Protein AF-A0A6C0HD90-F1 (afdb_monomer)

pLDDT: mean 80.43, std 20.47, range [33.12, 97.38]

Organism: NCBI:txid1070528

Secondary structure (DSSP, 8-state):
---------------TTS-----S-EEEEEEE--HHHH---TTS-TTGGGSEEEEEEES----SSSS--S-------------HHHHHHHHHHHIIIIITT-TTTT--SS-TTHHHHHTSTTSS--EEEEEEE-TTS-EEEEESHHHHHHHHHHHHHHHHHHHHHHHHHTSHHHHHHHHHHSS--GGGSPPP-STTTTSPPP---

Solvent-accessible surface area (backbone atoms only — not comparable to full-atom values): 12911 Å² total; per-residue (Å²): 136,84,85,87,82,75,79,82,76,93,70,80,76,75,64,86,83,71,76,75,69,86,63,75,58,38,44,26,36,46,44,74,41,38,54,75,75,75,55,76,58,97,63,46,42,92,62,50,69,80,34,27,36,53,78,46,79,51,93,71,94,77,70,79,87,78,76,78,88,63,96,63,86,85,73,96,68,94,66,85,71,78,46,70,64,57,55,47,51,54,49,52,52,46,40,61,72,64,29,66,76,31,75,66,53,37,52,45,98,85,46,89,60,40,47,65,50,67,69,34,91,76,48,67,50,83,40,50,21,34,78,44,71,49,89,40,71,48,50,30,43,50,65,59,52,60,66,52,50,53,53,51,52,33,48,53,51,45,50,51,55,40,52,53,33,51,58,52,52,70,34,68,69,33,43,54,44,22,72,77,69,75,43,55,50,85,94,47,50,75,76,76,60,74,80,67,46,86,56,79,77,78,81,82,128

Nearest PDB structures (foldseek):
  8q68-assembly1_A  TM=2.197E-01  e=8.430E+00  Homo sapiens

Foldseek 3Di:
DDDPPDDPPPDPPPPPPPPVPVDQKWWFWWAQDACLPPNDDPLHFPCSNVFIFTDDTDPDPPDPPPPPPDDDDDDPPPDCPVPLVNVLVVLLVCCVPPQLVDPRNQDGPPDPRSSVLSPDSPNTDIFIFRWDQDRSRTITTDGPCPVVVLLVVLVVVLVVQQVVLVVQCPDPVQVVCCVVVVAGPPSNRDRDDSVCSNPDDDPDD

Sequence (205 aa):
MPDIARYYDDSISVDSSSFATNRRFNIVLCELHNPAIHGFDDNSDPEVAGHYLIHSKYDNIIYDGILYDYDSDNSETDETSDNIYDVIHNYKMHIEYNIIPSSHRTRHPFIRNYKEIVSNENYIKPEIAECLYLSGEECVAILKTFWLRLVQRAWKRVFAERKQIYARRMRPDSLRHREIMGKWPTNCNKLPGIRGMLFKKPKML

Structure (mmCIF, N/CA/C/O backbone):
data_AF-A0A6C0HD90-F1
#
_entry.id   AF-A0A6C0HD90-F1
#
loop_
_atom_site.group_PDB
_atom_site.id
_atom_site.type_symbol
_atom_site.label_atom_id
_atom_site.label_alt_id
_atom_site.label_comp_id
_atom_site.label_asym_id
_atom_site.label_entity_id
_atom_site.label_seq_id
_atom_site.pdbx_PDB_ins_code
_atom_site.Cartn_x
_atom_site.Cartn_y
_atom_site.Cartn_z
_atom_site.occupancy
_atom_site.B_iso_or_equiv
_atom_site.auth_seq_id
_atom_site.auth_comp_id
_atom_site.auth_asym_id
_atom_site.auth_atom_id
_atom_site.pdbx_PDB_model_num
ATOM 1 N N . MET A 1 1 ? 52.590 -21.577 41.226 1.00 33.12 1 MET A N 1
ATOM 2 C CA . MET A 1 1 ? 51.147 -21.563 40.905 1.00 33.12 1 MET A CA 1
ATOM 3 C C . MET A 1 1 ? 50.997 -21.144 39.452 1.00 33.12 1 MET A C 1
ATOM 5 O O . MET A 1 1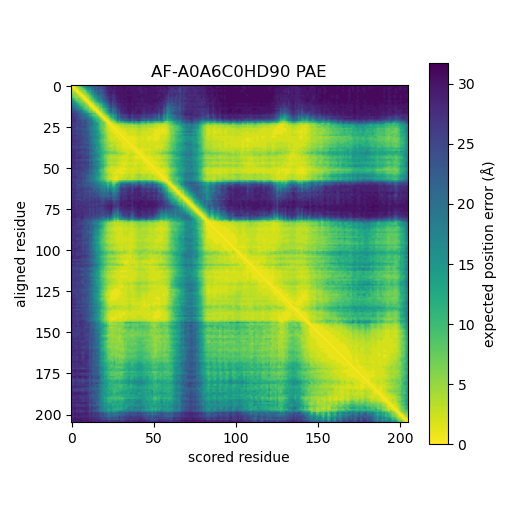 ? 51.749 -20.262 39.057 1.00 33.12 1 MET A O 1
ATOM 9 N N . PRO A 1 2 ? 50.158 -21.835 38.665 1.00 33.69 2 PRO A N 1
ATOM 10 C CA . PRO A 1 2 ? 50.251 -21.844 37.211 1.00 33.69 2 PRO A CA 1
ATOM 11 C C . PRO A 1 2 ? 49.466 -20.724 36.523 1.00 33.69 2 PRO A C 1
ATOM 13 O O . PRO A 1 2 ? 48.422 -20.278 36.995 1.00 33.69 2 PRO A O 1
ATOM 16 N N . ASP A 1 3 ? 50.025 -20.366 35.374 1.00 37.38 3 ASP A N 1
ATOM 17 C CA . ASP A 1 3 ? 49.527 -19.530 34.290 1.00 37.38 3 ASP A CA 1
ATOM 18 C C . ASP A 1 3 ? 48.140 -19.983 33.805 1.00 37.38 3 ASP A C 1
ATOM 20 O O . ASP A 1 3 ? 47.949 -21.146 33.439 1.00 37.38 3 ASP A O 1
ATOM 24 N N . ILE A 1 4 ? 47.163 -19.073 33.780 1.00 38.00 4 ILE A N 1
ATOM 25 C CA . ILE A 1 4 ? 45.862 -19.301 33.132 1.00 38.00 4 ILE A CA 1
ATOM 26 C C . ILE A 1 4 ? 45.915 -18.637 31.753 1.00 38.00 4 ILE A C 1
ATOM 28 O O . ILE A 1 4 ? 45.204 -17.681 31.465 1.00 38.00 4 ILE A O 1
ATOM 32 N N . ALA A 1 5 ? 46.767 -19.176 30.884 1.00 40.59 5 ALA A N 1
ATOM 33 C CA . ALA A 1 5 ? 46.610 -19.043 29.444 1.00 40.59 5 ALA A CA 1
ATOM 34 C C . ALA A 1 5 ? 45.565 -20.078 28.999 1.00 40.59 5 ALA A C 1
ATOM 36 O O . ALA A 1 5 ? 45.880 -21.234 28.716 1.00 40.59 5 ALA A O 1
ATOM 37 N N . ARG A 1 6 ? 44.285 -19.692 29.001 1.00 37.47 6 ARG A N 1
ATOM 38 C CA . ARG A 1 6 ? 43.224 -20.472 28.354 1.00 37.47 6 ARG A CA 1
ATOM 39 C C . ARG A 1 6 ? 42.910 -19.844 27.003 1.00 37.47 6 ARG A C 1
ATOM 41 O O . ARG A 1 6 ? 42.195 -18.856 26.944 1.00 37.47 6 ARG A O 1
ATOM 48 N N . TYR A 1 7 ? 43.498 -20.450 25.971 1.00 36.44 7 TYR A N 1
ATOM 49 C CA . TYR A 1 7 ? 42.886 -20.737 24.670 1.00 36.44 7 TYR A CA 1
ATOM 50 C C . TYR A 1 7 ? 41.902 -19.672 24.151 1.00 36.44 7 TYR A C 1
ATOM 52 O O . TYR A 1 7 ? 40.694 -19.779 24.357 1.00 36.44 7 TYR A O 1
ATOM 60 N N . TYR A 1 8 ? 42.424 -18.691 23.414 1.00 40.66 8 TYR A N 1
ATOM 61 C CA . TYR A 1 8 ? 41.687 -18.167 22.269 1.00 40.66 8 TYR A CA 1
ATOM 62 C C . TYR A 1 8 ? 41.909 -19.161 21.127 1.00 40.66 8 TYR A C 1
ATOM 64 O O . TYR A 1 8 ? 43.041 -19.403 20.717 1.00 40.66 8 TYR A O 1
ATOM 72 N N . ASP A 1 9 ? 40.834 -19.821 20.712 1.00 39.25 9 ASP A N 1
ATOM 73 C CA . ASP A 1 9 ? 40.804 -20.641 19.507 1.00 39.25 9 ASP A CA 1
ATOM 74 C C . ASP A 1 9 ? 40.742 -19.700 18.295 1.0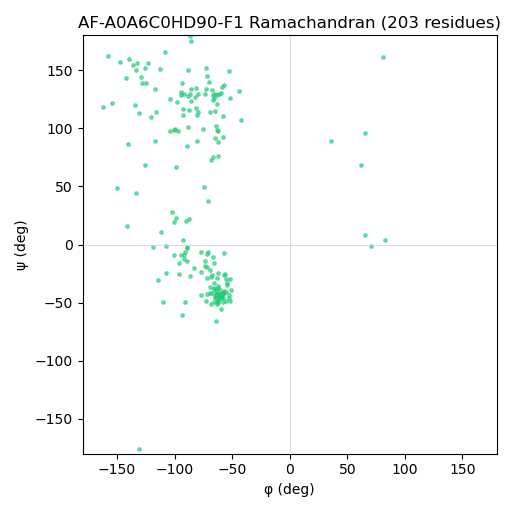0 39.25 9 ASP A C 1
ATOM 76 O O . ASP A 1 9 ? 39.688 -19.154 17.967 1.00 39.25 9 ASP A O 1
ATOM 80 N N . ASP A 1 10 ? 41.902 -19.485 17.674 1.00 44.47 10 ASP A N 1
ATOM 81 C CA . ASP A 1 10 ? 42.135 -18.697 16.455 1.00 44.47 10 ASP A CA 1
ATOM 82 C C . ASP A 1 10 ? 41.588 -19.379 15.178 1.00 44.47 10 ASP A C 1
ATOM 84 O O . ASP A 1 10 ? 42.197 -19.324 14.108 1.00 44.47 10 ASP A O 1
ATOM 88 N N . SER A 1 11 ? 40.432 -20.048 15.238 1.00 44.19 11 SER A N 1
ATOM 89 C CA . SER A 1 11 ? 39.888 -20.728 14.055 1.00 44.19 11 SER A CA 1
ATOM 90 C C . SER A 1 11 ? 38.363 -20.827 13.984 1.00 44.19 11 SER A C 1
ATOM 92 O O . SER A 1 11 ? 37.807 -21.852 13.603 1.00 44.19 11 SER A O 1
ATOM 94 N N . ILE A 1 12 ? 37.651 -19.721 14.212 1.00 39.75 12 ILE A N 1
ATOM 95 C CA . ILE A 1 12 ? 36.353 -19.554 13.541 1.00 39.75 12 ILE A CA 1
ATOM 96 C C . ILE A 1 12 ? 36.622 -18.862 12.207 1.00 39.75 12 ILE A C 1
ATOM 98 O O . ILE A 1 12 ? 36.521 -17.646 12.061 1.00 39.75 12 ILE A O 1
ATOM 102 N N . SER A 1 13 ? 36.964 -19.672 11.206 1.00 39.62 13 SER A N 1
ATOM 103 C CA . SER A 1 13 ? 36.712 -19.309 9.819 1.00 39.62 13 SER A CA 1
ATOM 104 C C . SER A 1 13 ? 35.193 -19.251 9.656 1.00 39.62 13 SER A C 1
ATOM 106 O O . SER A 1 13 ? 34.543 -20.277 9.436 1.00 39.62 13 SER A O 1
ATOM 108 N N . VAL A 1 14 ? 34.608 -18.067 9.851 1.00 39.78 14 VAL A N 1
ATOM 109 C CA . VAL A 1 14 ? 33.219 -17.829 9.463 1.00 39.78 14 VAL A CA 1
ATOM 110 C C . VAL A 1 14 ? 33.191 -17.971 7.953 1.00 39.78 14 VAL A C 1
ATOM 112 O O . VAL A 1 14 ? 33.644 -17.094 7.224 1.00 39.78 14 VAL A O 1
ATOM 115 N N . ASP A 1 15 ? 32.719 -19.120 7.491 1.00 37.56 15 ASP A N 1
ATOM 116 C CA . ASP A 1 15 ? 32.441 -19.346 6.089 1.00 37.56 15 ASP A CA 1
ATOM 117 C C . ASP A 1 15 ? 31.336 -18.366 5.673 1.00 37.56 15 ASP A C 1
ATOM 119 O O . ASP A 1 15 ? 30.145 -18.574 5.945 1.00 37.56 15 ASP A O 1
ATOM 123 N N . SER A 1 16 ? 31.754 -17.258 5.054 1.00 41.19 16 SER A N 1
ATOM 124 C CA . SER A 1 16 ? 30.906 -16.174 4.547 1.00 41.19 16 SER A CA 1
ATOM 125 C C . SER A 1 16 ? 29.855 -16.660 3.541 1.00 41.19 16 SER A C 1
ATOM 127 O O . SER A 1 16 ? 28.974 -15.895 3.157 1.00 41.19 16 SER A O 1
ATOM 129 N N . SER A 1 17 ? 29.913 -17.929 3.125 1.00 42.50 17 SER A N 1
ATOM 130 C CA . SER A 1 17 ? 28.966 -18.554 2.204 1.00 42.50 17 SER A CA 1
ATOM 131 C C . SER A 1 17 ? 27.737 -19.203 2.870 1.00 42.50 17 SER A C 1
ATOM 133 O O . SER A 1 17 ? 26.832 -19.645 2.163 1.00 42.50 17 SER A O 1
ATOM 135 N N . SER A 1 18 ? 27.629 -19.227 4.209 1.00 37.34 18 SER A N 1
ATOM 136 C CA . SER A 1 18 ? 26.601 -20.030 4.910 1.00 37.34 18 SER A CA 1
ATOM 137 C C . SER A 1 18 ? 25.427 -19.268 5.559 1.00 37.34 18 SER A C 1
ATOM 139 O O . SER A 1 18 ? 24.489 -19.899 6.049 1.00 37.34 18 SER A O 1
ATOM 141 N N . PHE A 1 19 ? 25.384 -17.929 5.500 1.00 44.16 19 PHE A N 1
ATOM 142 C CA . PHE A 1 19 ? 24.255 -17.128 6.022 1.00 44.16 19 PHE A CA 1
ATOM 143 C C . PHE A 1 19 ? 23.250 -16.676 4.959 1.00 44.16 19 PHE A C 1
ATOM 145 O O . PHE A 1 19 ? 22.482 -15.740 5.192 1.00 44.16 19 PHE A O 1
ATOM 152 N N . ALA A 1 20 ? 23.168 -17.364 3.818 1.00 46.78 20 ALA A N 1
ATOM 153 C CA . ALA A 1 20 ? 21.990 -17.264 2.963 1.00 46.78 20 ALA A CA 1
ATOM 154 C C . ALA A 1 20 ? 20.802 -17.918 3.690 1.00 46.78 20 ALA A C 1
ATOM 156 O O . ALA A 1 20 ? 20.366 -19.024 3.371 1.00 46.78 20 ALA A O 1
ATOM 157 N N . THR A 1 21 ? 20.280 -17.252 4.726 1.00 52.59 21 THR A N 1
ATOM 158 C CA . THR A 1 21 ? 19.001 -17.625 5.314 1.00 52.59 21 THR A CA 1
ATOM 159 C C . THR A 1 21 ? 17.999 -17.546 4.178 1.00 52.59 21 THR A C 1
ATOM 161 O O . THR A 1 21 ? 17.735 -16.455 3.675 1.00 52.59 21 THR A O 1
ATOM 164 N N . ASN A 1 22 ? 17.490 -18.696 3.735 1.00 56.81 22 ASN A N 1
ATOM 165 C CA . ASN A 1 22 ? 16.447 -18.789 2.722 1.00 56.81 22 ASN A CA 1
ATOM 166 C C . ASN A 1 22 ? 15.156 -18.201 3.315 1.00 56.81 22 ASN A C 1
ATOM 168 O O . ASN A 1 22 ? 14.270 -18.906 3.804 1.00 56.81 22 ASN A O 1
ATOM 172 N N . ARG A 1 23 ? 15.111 -16.870 3.408 1.00 71.75 23 ARG A N 1
ATOM 173 C CA . ARG A 1 23 ? 13.985 -16.123 3.941 1.00 71.75 23 ARG A CA 1
ATOM 174 C C . ARG A 1 23 ? 12.962 -16.041 2.833 1.00 71.75 23 ARG A C 1
ATOM 176 O O . ARG A 1 23 ? 13.137 -15.350 1.836 1.00 71.75 23 ARG A O 1
ATOM 183 N N . ARG A 1 24 ? 11.851 -16.736 3.056 1.00 83.31 24 ARG A N 1
ATOM 184 C CA . ARG A 1 24 ? 10.694 -16.705 2.163 1.00 83.31 24 ARG A CA 1
ATOM 185 C C . ARG A 1 24 ? 10.172 -15.281 1.920 1.00 83.31 24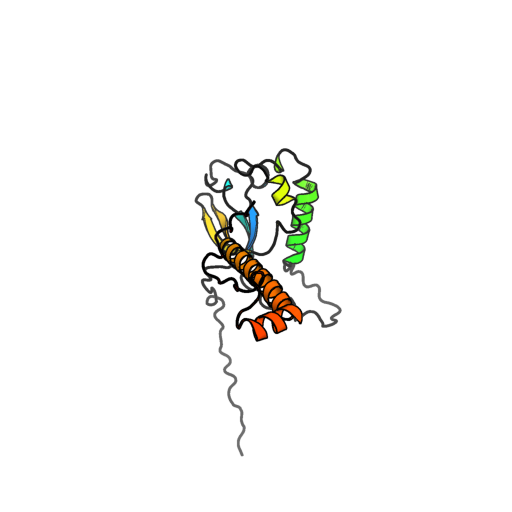 ARG A C 1
ATOM 187 O O . ARG A 1 24 ? 9.605 -15.007 0.867 1.00 83.31 24 ARG A O 1
ATOM 194 N N . PHE A 1 25 ? 10.333 -14.389 2.899 1.00 88.88 25 PHE A N 1
ATOM 195 C CA . PHE A 1 25 ? 9.867 -13.007 2.825 1.00 88.88 25 PHE A CA 1
ATOM 196 C C . PHE A 1 25 ? 11.006 -12.032 3.087 1.00 88.88 25 PHE A C 1
ATOM 198 O O . PHE A 1 25 ? 11.792 -12.236 4.011 1.00 88.88 25 PHE A O 1
ATOM 205 N N . ASN A 1 26 ? 11.028 -10.955 2.311 1.00 88.62 26 ASN A N 1
ATOM 206 C CA . ASN A 1 26 ? 12.027 -9.898 2.382 1.00 88.62 26 ASN A CA 1
ATOM 207 C C . ASN A 1 26 ? 11.342 -8.555 2.622 1.00 88.62 26 ASN A C 1
ATOM 209 O O . ASN A 1 26 ? 10.163 -8.386 2.290 1.00 88.62 26 ASN A O 1
ATOM 213 N N . ILE A 1 27 ? 12.085 -7.602 3.184 1.00 89.25 27 ILE A N 1
ATOM 214 C CA . ILE A 1 27 ? 11.686 -6.200 3.092 1.00 89.25 27 ILE A CA 1
ATOM 215 C C . ILE A 1 27 ? 12.106 -5.698 1.722 1.00 89.25 27 ILE A C 1
ATOM 217 O O . ILE A 1 27 ? 13.249 -5.887 1.309 1.00 89.25 27 ILE A O 1
ATOM 221 N N . VAL A 1 28 ? 11.169 -5.079 1.017 1.00 91.12 28 VAL A N 1
ATOM 222 C CA . VAL A 1 28 ? 11.393 -4.545 -0.321 1.00 91.12 28 VAL A CA 1
ATOM 223 C C . VAL A 1 28 ? 10.843 -3.133 -0.436 1.00 91.12 28 VAL A C 1
ATOM 225 O O . VAL A 1 28 ? 9.848 -2.785 0.205 1.00 91.12 28 VAL A O 1
ATOM 228 N N . LEU A 1 29 ? 11.474 -2.341 -1.296 1.00 93.12 29 LEU A N 1
ATOM 229 C CA . LEU A 1 29 ? 10.820 -1.215 -1.946 1.00 93.12 29 LEU A CA 1
ATOM 230 C C . LEU A 1 29 ? 10.309 -1.696 -3.299 1.00 93.12 29 LEU A C 1
ATOM 232 O O . LEU A 1 29 ? 11.043 -2.314 -4.069 1.00 93.12 29 LEU A O 1
ATOM 236 N N . CYS A 1 30 ? 9.034 -1.448 -3.563 1.00 94.56 30 CYS A N 1
ATOM 237 C CA . CYS A 1 30 ? 8.375 -1.872 -4.786 1.00 94.56 30 CYS A CA 1
ATOM 238 C C . CYS A 1 30 ? 7.299 -0.871 -5.193 1.00 94.56 30 CYS A C 1
ATOM 240 O O . CYS A 1 30 ? 6.732 -0.171 -4.347 1.00 94.56 30 CYS A O 1
ATOM 242 N N . GLU A 1 31 ? 6.961 -0.867 -6.472 1.00 95.12 31 GLU A N 1
ATOM 243 C CA . GLU A 1 31 ? 5.949 0.015 -7.038 1.00 95.12 31 GLU A CA 1
ATOM 244 C C . GLU A 1 31 ? 5.085 -0.723 -8.061 1.00 95.12 31 GLU A C 1
ATOM 246 O O . GLU A 1 31 ? 5.464 -1.786 -8.537 1.00 95.12 31 GLU A O 1
ATOM 251 N N . LEU A 1 32 ? 3.892 -0.219 -8.372 1.00 95.69 32 LEU A N 1
ATOM 252 C CA . LEU A 1 32 ? 3.046 -0.828 -9.401 1.00 95.69 32 LEU A CA 1
ATOM 253 C C . LEU A 1 32 ? 3.727 -0.708 -10.762 1.00 95.69 32 LEU A C 1
ATOM 255 O O . LEU A 1 32 ? 4.115 0.394 -11.147 1.00 95.69 32 LEU A O 1
ATOM 259 N N . HIS A 1 33 ? 3.833 -1.814 -11.503 1.00 96.12 33 HIS A N 1
ATOM 260 C CA . HIS A 1 33 ? 4.391 -1.763 -12.850 1.00 96.12 33 HIS A CA 1
ATOM 261 C C . HIS A 1 33 ? 3.572 -0.816 -13.736 1.00 96.12 33 HIS A C 1
ATOM 263 O O . HIS A 1 33 ? 2.349 -0.848 -13.715 1.00 96.12 33 HIS A O 1
ATOM 269 N N . ASN A 1 34 ? 4.228 0.033 -14.526 1.00 95.44 34 ASN A N 1
ATOM 270 C CA . ASN A 1 34 ? 3.584 0.804 -15.575 1.00 95.44 34 ASN A CA 1
ATOM 271 C C . ASN A 1 34 ? 4.431 0.716 -16.855 1.00 95.44 34 ASN A C 1
ATOM 273 O O . ASN A 1 34 ? 5.568 1.196 -16.839 1.00 95.44 34 ASN A O 1
ATOM 277 N N . PRO A 1 35 ? 3.890 0.202 -17.977 1.00 95.12 35 PRO A N 1
ATOM 278 C CA . PRO A 1 35 ? 4.624 0.096 -19.240 1.00 95.12 35 PRO A CA 1
ATOM 279 C C . PRO A 1 35 ? 5.234 1.414 -19.733 1.00 95.12 35 PRO A C 1
ATOM 281 O O . PRO A 1 35 ? 6.311 1.420 -20.316 1.00 95.12 35 PRO A O 1
ATOM 284 N N . ALA A 1 36 ? 4.575 2.550 -19.475 1.00 93.81 36 ALA A N 1
ATOM 285 C CA . ALA A 1 36 ? 5.057 3.869 -19.893 1.00 93.81 36 ALA A CA 1
ATOM 286 C C . ALA A 1 36 ? 6.257 4.376 -19.070 1.00 93.81 36 ALA A C 1
ATOM 288 O O . ALA A 1 36 ? 6.879 5.373 -19.444 1.00 93.81 36 ALA A O 1
ATOM 289 N N . ILE A 1 37 ? 6.537 3.744 -17.927 1.00 93.94 37 ILE A N 1
ATOM 290 C CA . ILE A 1 37 ? 7.608 4.123 -16.998 1.00 93.94 37 ILE A CA 1
ATOM 291 C C . ILE A 1 37 ? 8.724 3.079 -17.034 1.00 93.94 37 ILE A C 1
ATOM 293 O O . ILE A 1 37 ? 9.882 3.446 -17.195 1.00 93.94 37 ILE A O 1
ATOM 297 N N . HIS A 1 38 ? 8.372 1.799 -16.916 1.00 93.62 38 HIS A N 1
ATOM 298 C CA . HIS A 1 38 ? 9.330 0.697 -16.790 1.00 93.62 38 HIS A CA 1
ATOM 299 C C . HIS A 1 38 ? 9.669 0.022 -18.121 1.00 93.62 38 HIS A C 1
ATOM 301 O O . HIS A 1 38 ? 10.579 -0.796 -18.167 1.00 93.62 38 HIS A O 1
ATOM 307 N N . GLY A 1 39 ? 8.948 0.354 -19.195 1.00 93.12 39 GLY A N 1
ATOM 308 C CA . GLY A 1 39 ? 9.011 -0.393 -20.443 1.00 93.12 39 GLY A CA 1
ATOM 309 C C . GLY A 1 39 ? 8.152 -1.659 -20.406 1.00 93.12 39 GLY A C 1
ATOM 310 O O . GLY A 1 39 ? 7.706 -2.121 -19.350 1.00 93.12 39 GLY A O 1
ATOM 311 N N . PHE A 1 40 ? 7.856 -2.156 -21.601 1.00 94.88 40 PHE A N 1
ATOM 312 C CA . PHE A 1 40 ? 7.188 -3.426 -21.856 1.00 94.88 40 PHE A CA 1
ATOM 313 C C . PHE A 1 40 ? 7.451 -3.788 -23.321 1.00 94.88 40 PHE A C 1
ATOM 315 O O . PHE A 1 40 ? 7.085 -3.019 -24.215 1.00 94.88 40 PHE A O 1
ATOM 322 N N . ASP A 1 41 ? 8.120 -4.908 -23.554 1.00 93.88 41 ASP A N 1
ATOM 323 C CA . ASP A 1 41 ? 8.544 -5.394 -24.867 1.00 93.88 41 ASP A CA 1
ATOM 324 C C . ASP A 1 41 ? 8.162 -6.869 -25.079 1.00 93.88 41 ASP A C 1
ATOM 326 O O . ASP A 1 41 ? 7.492 -7.477 -24.246 1.00 93.88 41 ASP A O 1
ATOM 330 N N . ASP A 1 42 ? 8.570 -7.442 -26.212 1.00 94.38 42 ASP A N 1
ATOM 331 C CA . ASP A 1 42 ? 8.239 -8.824 -26.586 1.00 94.38 42 ASP A CA 1
ATOM 332 C C . ASP A 1 42 ? 8.870 -9.882 -25.662 1.00 94.38 42 ASP A C 1
ATOM 334 O O . ASP A 1 42 ? 8.441 -11.036 -25.682 1.00 94.38 42 ASP A O 1
ATOM 338 N N . ASN A 1 43 ? 9.875 -9.508 -24.861 1.00 95.00 43 ASN A N 1
ATOM 339 C CA . ASN A 1 43 ? 10.487 -10.397 -23.873 1.00 95.00 43 ASN A CA 1
ATOM 340 C C . ASN A 1 43 ? 9.820 -10.276 -22.501 1.00 95.00 43 ASN A C 1
ATOM 342 O O . ASN A 1 43 ? 10.075 -11.111 -21.640 1.00 95.00 43 ASN A O 1
ATOM 346 N N . SER A 1 44 ? 8.993 -9.251 -22.292 1.00 94.88 44 SER A N 1
ATOM 347 C CA . SER A 1 44 ? 8.351 -8.996 -21.009 1.00 94.88 44 SER A CA 1
ATOM 348 C C . SER A 1 44 ? 7.261 -10.026 -20.718 1.00 94.88 44 SER A C 1
ATOM 350 O O . SER A 1 44 ? 6.524 -10.456 -21.613 1.00 94.88 44 SER A O 1
ATOM 352 N N . ASP A 1 45 ? 7.099 -10.395 -19.449 1.00 96.06 45 ASP A N 1
ATOM 353 C CA . ASP A 1 45 ? 6.030 -11.304 -19.053 1.00 96.06 45 ASP A CA 1
ATOM 354 C C . ASP A 1 45 ? 4.653 -10.633 -19.253 1.00 96.06 45 ASP A C 1
ATOM 356 O O . ASP A 1 45 ? 4.428 -9.526 -18.748 1.00 96.06 45 ASP A O 1
ATOM 360 N N . PRO A 1 46 ? 3.687 -11.278 -19.939 1.00 92.94 46 PRO A N 1
ATOM 361 C CA . PRO A 1 46 ? 2.377 -10.686 -20.218 1.00 92.94 46 PRO A CA 1
ATOM 362 C C . PRO A 1 46 ? 1.605 -10.221 -18.977 1.00 92.94 46 PRO A C 1
ATOM 364 O O . PRO A 1 46 ? 0.746 -9.339 -19.080 1.00 92.94 46 PRO A O 1
ATOM 367 N N . GLU A 1 47 ? 1.881 -10.806 -17.809 1.00 92.44 47 GLU A N 1
ATOM 368 C CA . GLU A 1 47 ? 1.190 -10.484 -16.563 1.00 92.44 47 GLU A CA 1
ATOM 369 C C . GLU A 1 47 ? 1.886 -9.383 -15.747 1.00 92.44 47 GLU A C 1
ATOM 371 O O . GLU A 1 47 ? 1.272 -8.858 -14.814 1.00 92.44 47 GLU A O 1
ATOM 376 N N . VAL A 1 48 ? 3.106 -8.950 -16.104 1.00 94.81 48 VAL A N 1
ATOM 377 C CA . VAL A 1 48 ? 3.927 -8.022 -15.292 1.00 94.81 48 VAL A CA 1
ATOM 378 C C . VAL A 1 48 ? 3.199 -6.721 -14.929 1.00 94.81 48 VAL A C 1
ATOM 380 O O . VAL A 1 48 ? 3.315 -6.233 -13.805 1.00 94.81 48 VAL A O 1
ATOM 383 N N . ALA A 1 49 ? 2.349 -6.206 -15.824 1.00 92.56 49 ALA A N 1
ATOM 384 C CA . ALA A 1 49 ? 1.558 -4.990 -15.613 1.00 92.56 49 ALA A CA 1
ATOM 385 C C . ALA A 1 49 ? 0.475 -5.119 -14.520 1.00 92.56 49 ALA A C 1
ATOM 387 O O . ALA A 1 49 ? -0.145 -4.128 -14.134 1.00 92.56 49 ALA A O 1
ATOM 388 N N . GLY A 1 50 ? 0.206 -6.330 -14.028 1.00 91.81 50 GLY A N 1
ATOM 389 C CA . GLY A 1 50 ? -0.648 -6.584 -12.867 1.00 91.81 50 GLY A CA 1
ATOM 390 C C . GLY A 1 50 ? 0.106 -6.629 -11.534 1.00 91.81 50 GLY A C 1
ATOM 391 O O . GLY A 1 50 ? -0.531 -6.725 -10.481 1.00 91.81 50 GLY A O 1
ATOM 392 N N . HIS A 1 51 ? 1.438 -6.571 -11.558 1.00 94.88 51 HIS A N 1
ATOM 393 C CA . HIS A 1 51 ? 2.285 -6.818 -10.399 1.00 94.88 51 HIS A CA 1
ATOM 394 C C . HIS A 1 51 ? 2.960 -5.556 -9.849 1.00 94.88 51 HIS A C 1
ATOM 396 O O . HIS A 1 51 ? 3.004 -4.492 -10.468 1.00 94.88 51 HIS A O 1
ATOM 402 N N . TYR A 1 52 ? 3.490 -5.696 -8.633 1.00 96.06 52 TYR A N 1
ATOM 403 C CA . TYR A 1 52 ? 4.435 -4.743 -8.068 1.00 96.06 52 TYR A CA 1
ATOM 404 C C . TYR A 1 52 ? 5.841 -5.116 -8.530 1.00 96.06 52 TYR A C 1
ATOM 406 O O . TYR A 1 52 ? 6.274 -6.233 -8.264 1.00 96.06 52 TYR A O 1
ATOM 414 N N . LEU A 1 53 ? 6.551 -4.203 -9.178 1.00 96.00 53 LEU A N 1
ATOM 415 C CA . LEU A 1 53 ? 7.949 -4.365 -9.552 1.00 96.00 53 LEU A CA 1
ATOM 416 C C . LEU A 1 53 ? 8.845 -4.051 -8.348 1.00 96.00 53 LEU A C 1
ATOM 418 O O . LEU A 1 53 ? 8.607 -3.074 -7.634 1.00 96.00 53 LEU A O 1
ATOM 422 N N . ILE A 1 54 ? 9.849 -4.888 -8.092 1.00 94.44 54 ILE A N 1
ATOM 423 C CA . ILE A 1 54 ? 10.807 -4.681 -7.000 1.00 94.44 54 ILE A CA 1
ATOM 424 C C . ILE A 1 54 ? 11.891 -3.708 -7.461 1.00 94.44 54 ILE A C 1
ATOM 426 O O . ILE A 1 54 ? 12.548 -3.947 -8.467 1.00 94.44 54 ILE A O 1
ATOM 430 N N . HIS A 1 55 ? 12.105 -2.644 -6.687 1.00 89.62 55 HIS A N 1
ATOM 431 C CA . HIS A 1 55 ? 13.226 -1.729 -6.883 1.00 89.62 55 HIS A CA 1
ATOM 432 C C . HIS A 1 55 ? 14.454 -2.155 -6.071 1.00 89.62 55 HIS A C 1
ATOM 434 O O . HIS A 1 55 ? 15.555 -2.257 -6.602 1.00 89.62 55 HIS A O 1
ATOM 440 N N . SER A 1 56 ? 14.255 -2.435 -4.780 1.00 88.12 56 SER A N 1
ATOM 441 C CA . SER A 1 56 ? 15.338 -2.799 -3.863 1.00 88.12 56 SER A CA 1
ATOM 442 C C . SER A 1 56 ? 14.869 -3.870 -2.891 1.00 88.12 56 SER A C 1
ATOM 444 O O . SER A 1 56 ? 13.725 -3.844 -2.423 1.00 88.12 56 SER A O 1
ATOM 446 N N . LYS A 1 57 ? 15.764 -4.801 -2.562 1.00 88.06 57 LYS A N 1
ATOM 447 C CA . LYS A 1 57 ? 15.555 -5.860 -1.575 1.00 88.06 57 LYS A CA 1
ATOM 448 C C . LYS A 1 57 ? 16.557 -5.681 -0.437 1.00 88.06 57 LYS A C 1
ATOM 450 O O . LYS A 1 57 ? 17.739 -5.490 -0.688 1.00 88.06 57 LYS A O 1
ATOM 455 N N . TYR A 1 58 ? 16.078 -5.777 0.799 1.00 84.00 58 TYR A N 1
ATOM 456 C CA . TYR A 1 58 ? 16.882 -5.576 2.001 1.00 84.00 58 TYR A CA 1
ATOM 457 C C . TYR A 1 58 ? 16.953 -6.879 2.802 1.00 84.00 58 TYR A C 1
ATOM 459 O O . TYR A 1 58 ? 15.941 -7.351 3.331 1.00 84.00 58 TYR A O 1
ATOM 467 N N . ASP A 1 59 ? 18.153 -7.458 2.890 1.00 70.56 59 ASP A N 1
ATOM 468 C CA . ASP A 1 59 ? 18.394 -8.741 3.565 1.00 70.56 59 ASP A CA 1
ATOM 469 C C . ASP A 1 59 ? 18.650 -8.588 5.076 1.00 70.56 59 ASP A C 1
ATOM 471 O O . ASP A 1 59 ? 18.296 -9.471 5.864 1.00 70.56 59 ASP A O 1
ATOM 475 N N . ASN A 1 60 ? 19.169 -7.437 5.514 1.00 59.78 60 ASN A N 1
ATOM 476 C CA . ASN A 1 60 ? 19.485 -7.150 6.912 1.00 59.78 60 ASN A CA 1
ATOM 477 C C . ASN A 1 60 ? 18.913 -5.788 7.329 1.00 59.78 60 ASN A C 1
ATOM 479 O O . ASN A 1 60 ? 19.380 -4.752 6.884 1.00 59.78 60 ASN A O 1
ATOM 483 N N . ILE A 1 61 ? 17.935 -5.782 8.240 1.00 54.00 61 ILE A N 1
ATOM 484 C CA . ILE A 1 61 ? 17.507 -4.567 8.971 1.00 54.00 61 ILE A CA 1
ATOM 485 C C . ILE A 1 61 ? 18.370 -4.397 10.238 1.00 54.00 61 ILE A C 1
ATOM 487 O O . ILE A 1 61 ? 17.938 -3.830 11.241 1.00 54.00 61 ILE A O 1
ATOM 491 N N . ILE A 1 62 ? 19.557 -5.004 10.269 1.00 47.03 62 ILE A N 1
ATOM 492 C CA . ILE A 1 62 ? 20.382 -5.023 11.472 1.00 47.03 62 ILE A CA 1
ATOM 493 C C . ILE A 1 62 ? 21.260 -3.774 11.444 1.00 47.03 62 ILE A C 1
ATOM 495 O O . ILE A 1 62 ? 22.272 -3.745 10.763 1.00 47.03 62 ILE A O 1
ATOM 499 N N . TYR A 1 63 ? 20.827 -2.785 12.231 1.00 49.34 63 TYR A N 1
ATOM 500 C CA . TYR A 1 63 ? 21.664 -1.771 12.876 1.00 49.34 63 TYR A CA 1
ATOM 501 C C . TYR A 1 63 ? 22.470 -0.839 11.959 1.00 49.34 63 TYR A C 1
ATOM 503 O O . TYR A 1 63 ? 23.689 -0.818 12.025 1.00 49.34 63 TYR A O 1
ATOM 511 N N . ASP A 1 64 ? 21.792 0.040 11.224 1.00 47.88 64 ASP A N 1
ATOM 512 C CA . ASP A 1 64 ? 22.424 1.303 10.788 1.00 47.88 64 ASP A CA 1
ATOM 513 C C . ASP A 1 64 ? 22.083 2.475 11.742 1.00 47.88 64 ASP A C 1
ATOM 515 O O . ASP A 1 64 ? 22.748 3.500 11.799 1.00 47.88 64 ASP A O 1
ATOM 519 N N . GLY A 1 65 ? 21.056 2.308 12.588 1.00 47.47 65 GLY A N 1
ATOM 520 C CA . GLY A 1 65 ? 20.547 3.368 13.471 1.00 47.47 65 GLY A CA 1
ATOM 521 C C . GLY A 1 65 ? 21.124 3.433 14.891 1.00 47.47 65 GLY A C 1
ATOM 522 O 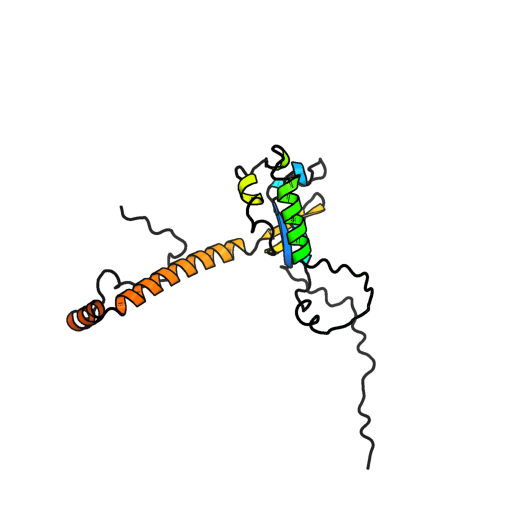O . GLY A 1 65 ? 20.610 4.214 15.684 1.00 47.47 65 GLY A O 1
ATOM 523 N N . ILE A 1 66 ? 22.108 2.600 15.263 1.00 46.47 66 ILE A N 1
ATOM 524 C CA . ILE A 1 66 ? 22.708 2.615 16.624 1.00 46.47 66 ILE A CA 1
ATOM 525 C C . ILE A 1 66 ? 24.218 2.950 16.602 1.00 46.47 66 ILE A C 1
ATOM 527 O O . ILE A 1 66 ? 24.808 3.090 17.666 1.00 46.47 66 ILE A O 1
ATOM 531 N N . LEU A 1 67 ? 24.856 3.141 15.435 1.00 43.66 67 LEU A N 1
ATOM 532 C CA . LEU A 1 67 ? 26.310 3.393 15.357 1.00 43.66 67 LEU A CA 1
ATOM 533 C C . LEU A 1 67 ? 26.726 4.806 14.906 1.00 43.66 67 LEU A C 1
ATOM 535 O O . LEU A 1 67 ? 27.908 5.037 14.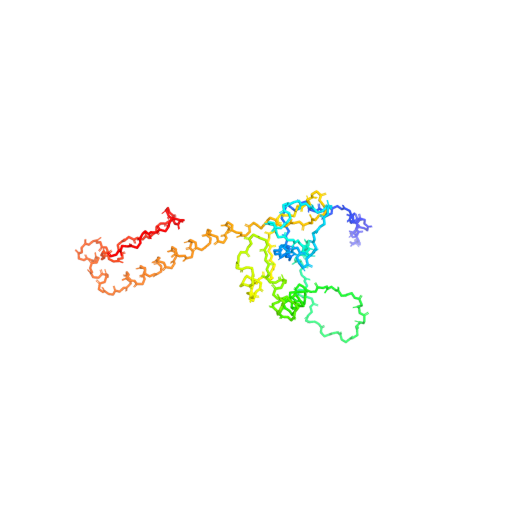695 1.00 43.66 67 LEU A O 1
ATOM 539 N N . TYR A 1 68 ? 25.817 5.775 14.816 1.00 46.50 68 TYR A N 1
ATOM 540 C CA . TYR A 1 68 ? 26.210 7.161 14.533 1.00 46.50 68 TYR A CA 1
ATOM 541 C C . TYR A 1 68 ? 25.666 8.113 15.595 1.00 46.50 68 TYR A C 1
ATOM 543 O O . TYR A 1 68 ? 24.778 8.921 15.348 1.00 46.50 68 TYR A O 1
ATOM 551 N N . ASP A 1 69 ? 26.216 7.971 16.800 1.00 45.62 69 ASP A N 1
ATOM 552 C CA . ASP A 1 69 ? 26.315 9.056 17.785 1.00 45.62 69 ASP A CA 1
ATOM 553 C C . ASP A 1 69 ? 27.737 9.074 18.376 1.00 45.62 69 ASP A C 1
ATOM 555 O O . ASP A 1 69 ? 27.954 9.103 19.587 1.00 45.62 69 ASP A O 1
ATOM 559 N N . TYR A 1 70 ? 28.733 8.947 17.494 1.00 45.22 70 TYR A N 1
ATOM 560 C CA . TYR A 1 70 ? 30.118 9.252 17.820 1.00 45.22 70 TYR A CA 1
ATOM 561 C C . TYR A 1 70 ? 30.578 10.343 16.865 1.00 45.22 70 TYR A C 1
ATOM 563 O O . TYR A 1 70 ? 30.725 10.102 15.666 1.00 45.22 70 TYR A O 1
ATOM 571 N N . ASP A 1 71 ? 30.767 11.542 17.414 1.00 53.09 71 ASP A N 1
ATOM 572 C CA . ASP A 1 71 ? 31.605 12.580 16.828 1.00 53.09 71 ASP A CA 1
ATOM 573 C C . ASP A 1 71 ? 32.893 11.926 16.309 1.00 53.09 71 ASP A C 1
ATOM 575 O O . ASP A 1 71 ? 33.747 11.493 17.085 1.00 53.09 71 ASP A O 1
ATOM 579 N N . SER A 1 72 ? 33.022 11.811 14.991 1.00 49.25 72 SER A N 1
ATOM 580 C CA . SER A 1 72 ? 34.268 11.412 14.352 1.00 49.25 72 SER A CA 1
ATOM 581 C C . SER A 1 72 ? 34.445 12.244 13.097 1.00 49.25 72 SER A C 1
ATOM 583 O O . SER A 1 72 ? 34.079 11.847 11.992 1.00 49.25 72 SER A O 1
ATOM 585 N N . ASP A 1 73 ? 35.036 13.419 13.301 1.00 52.47 73 ASP A N 1
ATOM 586 C CA . ASP A 1 73 ? 35.794 14.110 12.269 1.00 52.47 73 ASP A CA 1
ATOM 587 C C . ASP A 1 73 ? 36.696 13.101 11.533 1.00 52.47 73 ASP A C 1
ATOM 589 O O . ASP A 1 73 ? 37.422 12.327 12.158 1.00 52.47 73 ASP A O 1
ATOM 593 N N . ASN A 1 74 ? 36.665 13.154 10.200 1.00 54.19 74 ASN A N 1
ATOM 594 C CA . ASN A 1 74 ? 37.476 12.374 9.260 1.00 54.19 74 ASN A CA 1
ATOM 595 C C . ASN A 1 74 ? 37.253 10.852 9.218 1.00 54.19 74 ASN A C 1
ATOM 597 O O . ASN A 1 74 ? 37.967 10.076 9.847 1.00 54.19 74 ASN A O 1
ATOM 601 N N . SER A 1 75 ? 36.427 10.417 8.266 1.00 44.59 75 SER A N 1
ATOM 602 C CA . SER A 1 75 ? 36.906 9.463 7.256 1.00 44.59 75 SER A CA 1
ATOM 603 C C . SER A 1 75 ? 36.072 9.596 5.980 1.00 44.59 75 SER A C 1
ATOM 605 O O . SER A 1 75 ? 34.853 9.451 6.009 1.00 44.59 75 SER A O 1
ATOM 607 N N . GLU A 1 76 ? 36.735 9.897 4.863 1.00 50.75 76 GLU A N 1
ATOM 608 C CA . GLU A 1 76 ? 36.205 9.670 3.517 1.00 50.75 76 GLU A CA 1
ATOM 609 C C . GLU A 1 76 ? 35.989 8.159 3.362 1.00 50.75 76 GLU A C 1
ATOM 611 O O . GLU A 1 76 ? 36.893 7.415 2.988 1.00 50.75 76 GLU A O 1
ATOM 616 N N . THR A 1 77 ? 34.810 7.682 3.751 1.00 46.19 77 THR A N 1
ATOM 617 C CA . THR A 1 77 ? 34.345 6.335 3.431 1.00 46.19 77 THR A CA 1
ATOM 618 C C . THR A 1 77 ? 33.323 6.473 2.317 1.00 46.19 77 THR A C 1
ATOM 620 O O . THR A 1 77 ? 32.167 6.825 2.523 1.00 46.19 77 THR A O 1
ATOM 623 N N . ASP A 1 78 ? 33.818 6.252 1.104 1.00 46.81 78 ASP A N 1
ATOM 624 C CA . ASP A 1 78 ? 33.101 6.270 -0.172 1.00 46.81 78 ASP A CA 1
ATOM 625 C C . ASP A 1 78 ? 32.236 4.996 -0.323 1.00 46.81 78 ASP A C 1
ATOM 627 O O . ASP A 1 78 ? 32.299 4.273 -1.314 1.00 46.81 78 ASP A O 1
ATOM 631 N N . GLU A 1 79 ? 31.449 4.672 0.704 1.00 50.47 79 GLU A N 1
ATOM 632 C CA . GLU A 1 79 ? 30.441 3.616 0.651 1.00 50.47 79 GLU A CA 1
ATOM 633 C C . GLU A 1 79 ? 29.081 4.270 0.855 1.00 50.47 79 GLU A C 1
ATOM 635 O O . GLU A 1 79 ? 28.583 4.424 1.970 1.00 50.47 79 GLU A O 1
ATOM 640 N N . THR A 1 80 ? 28.478 4.682 -0.261 1.00 49.41 80 THR A N 1
ATOM 641 C CA . THR A 1 80 ? 27.064 5.042 -0.356 1.00 49.41 80 THR A CA 1
ATOM 642 C C . THR A 1 80 ? 26.222 3.812 -0.016 1.00 49.41 80 THR A C 1
ATOM 644 O O . THR A 1 80 ? 25.697 3.126 -0.893 1.00 49.41 80 THR A O 1
ATOM 647 N N . SER A 1 81 ? 26.126 3.483 1.271 1.00 52.78 81 SER A N 1
ATOM 648 C CA . SER A 1 81 ? 25.034 2.674 1.789 1.00 52.78 81 SER A CA 1
ATOM 649 C C . SER A 1 81 ? 23.778 3.488 1.519 1.00 52.78 81 SER A C 1
ATOM 651 O O . SER A 1 81 ? 23.502 4.458 2.224 1.00 52.78 81 SER A O 1
ATOM 653 N N . ASP A 1 82 ? 23.084 3.165 0.426 1.00 61.97 82 ASP A N 1
ATOM 654 C CA . ASP A 1 82 ? 21.834 3.804 0.035 1.00 61.97 82 ASP A CA 1
ATOM 655 C C . ASP A 1 82 ? 20.828 3.632 1.174 1.00 61.97 82 ASP A C 1
ATOM 657 O O . ASP A 1 82 ? 20.119 2.621 1.287 1.00 61.97 82 ASP A O 1
ATOM 661 N N . ASN A 1 83 ? 20.785 4.626 2.058 1.00 75.62 83 ASN A N 1
ATOM 662 C CA . ASN A 1 83 ? 19.875 4.625 3.175 1.00 75.62 83 ASN A CA 1
ATOM 663 C C . ASN A 1 83 ? 18.455 4.558 2.606 1.00 75.62 83 ASN A C 1
ATOM 665 O O . ASN A 1 83 ? 18.076 5.322 1.716 1.00 75.62 83 ASN A O 1
ATOM 669 N N . ILE A 1 84 ? 17.641 3.635 3.123 1.00 80.44 84 ILE A N 1
ATOM 670 C CA . ILE A 1 84 ? 16.267 3.422 2.655 1.00 80.44 84 ILE A CA 1
ATOM 671 C C . ILE A 1 84 ? 15.446 4.723 2.635 1.00 80.44 84 ILE A C 1
ATOM 673 O O . ILE A 1 84 ? 14.552 4.871 1.802 1.00 80.44 84 ILE A O 1
ATOM 677 N N . TYR A 1 85 ? 15.752 5.679 3.519 1.00 83.19 85 TYR A N 1
ATOM 678 C CA . TYR A 1 85 ? 15.109 6.990 3.543 1.00 83.19 85 TYR A CA 1
ATOM 679 C C . TYR A 1 85 ? 15.487 7.863 2.343 1.00 83.19 85 TYR A C 1
ATOM 681 O O . TYR A 1 85 ? 14.590 8.479 1.762 1.00 83.19 85 TYR A O 1
ATOM 689 N N . ASP A 1 86 ? 16.754 7.868 1.932 1.00 84.62 86 ASP A N 1
ATOM 690 C CA . ASP A 1 86 ? 17.228 8.631 0.773 1.00 84.62 86 ASP A CA 1
ATOM 691 C C . ASP A 1 86 ? 16.653 8.060 -0.522 1.00 84.62 86 ASP A C 1
ATOM 693 O O . ASP A 1 86 ? 16.138 8.803 -1.360 1.00 84.62 86 ASP A O 1
ATOM 697 N N . VAL A 1 87 ? 16.610 6.727 -0.643 1.00 85.56 87 VAL A N 1
ATOM 698 C CA . VAL A 1 87 ? 15.954 6.047 -1.771 1.00 85.56 87 VAL A CA 1
ATOM 699 C C . VAL A 1 87 ? 14.480 6.445 -1.852 1.00 85.56 87 VAL A C 1
ATOM 701 O O . VAL A 1 87 ? 14.005 6.874 -2.904 1.00 85.56 87 VAL A O 1
ATOM 704 N N . ILE A 1 88 ? 13.742 6.374 -0.738 1.00 89.75 88 ILE A N 1
ATOM 705 C CA . ILE A 1 88 ? 12.330 6.787 -0.697 1.00 89.75 88 ILE A CA 1
ATOM 706 C C . ILE A 1 88 ? 12.178 8.266 -1.079 1.00 89.75 88 ILE A C 1
ATOM 708 O O . ILE A 1 88 ? 11.253 8.609 -1.819 1.00 89.75 88 ILE A O 1
ATOM 712 N N . HIS A 1 89 ? 13.051 9.143 -0.579 1.00 89.94 89 HIS A N 1
ATOM 713 C CA . HIS A 1 89 ? 13.004 10.573 -0.874 1.00 89.94 89 HIS A CA 1
ATOM 714 C C . HIS A 1 89 ? 13.210 10.849 -2.370 1.00 89.94 89 HIS A C 1
ATOM 716 O O . HIS A 1 89 ? 12.377 11.512 -2.994 1.00 89.94 89 HIS A O 1
ATOM 722 N N . ASN A 1 90 ? 14.250 10.268 -2.967 1.00 90.12 90 ASN A N 1
ATOM 723 C CA . ASN A 1 90 ? 14.551 10.407 -4.391 1.00 90.12 90 ASN A CA 1
ATOM 724 C C . ASN A 1 90 ? 13.409 9.879 -5.271 1.00 90.12 90 ASN A C 1
ATOM 726 O O . ASN A 1 90 ? 13.032 10.524 -6.252 1.00 90.12 90 ASN A O 1
ATOM 730 N N . TYR A 1 91 ? 12.781 8.765 -4.885 1.00 89.69 91 TYR A N 1
ATOM 731 C CA . TYR A 1 91 ? 11.602 8.247 -5.582 1.00 89.69 91 TYR A CA 1
ATOM 732 C C . TYR A 1 91 ? 10.402 9.184 -5.511 1.00 89.69 91 TYR A C 1
ATOM 734 O O . TYR A 1 91 ? 9.720 9.394 -6.515 1.00 89.69 91 TYR A O 1
ATOM 742 N N . LYS A 1 92 ? 10.136 9.773 -4.341 1.00 91.62 92 LYS A N 1
ATOM 743 C CA . LYS A 1 92 ? 9.052 10.752 -4.188 1.00 91.62 92 LYS A CA 1
ATOM 744 C C . LYS A 1 92 ? 9.262 11.948 -5.113 1.00 91.62 92 LYS A C 1
ATOM 746 O O . LYS A 1 92 ? 8.337 12.318 -5.835 1.00 91.62 92 LYS A O 1
ATOM 751 N N . MET A 1 93 ? 10.486 12.473 -5.162 1.00 92.75 93 MET A N 1
ATOM 752 C CA . MET A 1 93 ? 10.859 13.541 -6.090 1.00 92.75 93 MET A CA 1
ATOM 753 C C . MET A 1 93 ? 10.686 13.097 -7.549 1.00 92.75 93 MET A C 1
ATOM 755 O O . MET A 1 93 ? 10.090 13.810 -8.357 1.00 92.75 93 MET A O 1
ATOM 759 N N . HIS A 1 94 ? 11.125 11.889 -7.910 1.00 91.81 94 HIS A N 1
ATOM 760 C CA . HIS A 1 94 ? 10.940 11.383 -9.268 1.00 91.81 94 HIS A CA 1
ATOM 761 C C . HIS A 1 94 ? 9.458 11.340 -9.674 1.00 91.81 94 HIS A C 1
ATOM 763 O O . HIS A 1 94 ? 9.098 11.816 -10.756 1.00 91.81 94 HIS A O 1
ATOM 769 N N . ILE A 1 95 ? 8.593 10.829 -8.796 1.00 92.44 95 ILE A N 1
ATOM 770 C CA . ILE A 1 95 ? 7.153 10.749 -9.040 1.00 92.44 95 ILE A CA 1
ATOM 771 C C . ILE A 1 95 ? 6.546 12.142 -9.219 1.00 92.44 95 ILE A C 1
ATOM 773 O O . ILE A 1 95 ? 5.808 12.368 -10.183 1.00 92.44 95 ILE A O 1
ATOM 777 N N . GLU A 1 96 ? 6.863 13.075 -8.324 1.00 94.25 96 GLU A N 1
ATOM 778 C CA . GLU A 1 96 ? 6.287 14.419 -8.317 1.00 94.25 96 GLU A CA 1
ATOM 779 C C . GLU A 1 96 ? 6.648 15.227 -9.563 1.00 94.25 96 GLU A C 1
ATOM 781 O O . GLU A 1 96 ? 5.771 15.842 -10.171 1.00 94.25 96 GLU A O 1
ATOM 786 N N . TYR A 1 97 ? 7.911 15.178 -9.983 1.00 94.44 97 TYR A N 1
ATOM 787 C CA . TYR A 1 97 ? 8.409 16.047 -11.048 1.00 94.44 97 TYR A CA 1
ATOM 788 C C . TYR A 1 97 ? 8.412 15.390 -12.433 1.00 94.44 97 TYR A C 1
ATOM 790 O O . TYR A 1 97 ? 8.304 16.098 -13.432 1.00 94.44 97 TYR A O 1
ATOM 798 N N . ASN A 1 98 ? 8.486 14.056 -12.529 1.00 92.88 98 ASN A N 1
ATOM 799 C CA . ASN A 1 98 ? 8.624 13.363 -13.820 1.00 92.88 98 ASN A CA 1
ATOM 800 C C . ASN A 1 98 ? 7.417 12.490 -14.186 1.00 92.88 98 ASN A C 1
ATOM 802 O O . ASN A 1 98 ? 7.121 12.325 -15.373 1.00 92.88 98 ASN A O 1
ATOM 806 N N . ILE A 1 99 ? 6.710 11.923 -13.201 1.00 92.88 99 ILE A N 1
ATOM 807 C CA . ILE A 1 99 ? 5.577 11.021 -13.460 1.00 92.88 99 ILE A CA 1
ATOM 808 C C . ILE A 1 99 ? 4.264 11.802 -13.457 1.00 92.88 99 ILE A C 1
ATOM 810 O O . ILE A 1 99 ? 3.589 11.843 -14.483 1.00 92.88 99 ILE A O 1
ATOM 814 N N . ILE A 1 100 ? 3.909 12.451 -12.343 1.00 92.62 100 ILE A N 1
ATOM 815 C CA . ILE A 1 100 ? 2.611 13.127 -12.150 1.00 92.62 100 ILE A CA 1
ATOM 816 C C . ILE A 1 100 ? 2.293 14.178 -13.233 1.00 92.62 100 ILE A C 1
ATOM 818 O O . ILE A 1 100 ? 1.136 14.215 -13.678 1.00 92.62 100 ILE A O 1
ATOM 822 N N . PRO A 1 101 ? 3.249 15.013 -13.692 1.00 94.81 101 PRO A N 1
ATOM 823 C CA . PRO A 1 101 ? 2.981 16.012 -14.725 1.00 94.81 101 PRO A CA 1
ATOM 824 C C . PRO A 1 101 ? 2.712 15.394 -16.104 1.00 94.81 101 PRO A C 1
ATOM 826 O O . PRO A 1 101 ? 2.068 16.016 -16.948 1.00 94.81 101 PRO A O 1
ATOM 829 N N . SER A 1 102 ? 3.164 14.160 -16.343 1.00 93.94 102 SER A N 1
ATOM 830 C CA . SER A 1 102 ? 2.996 13.468 -17.618 1.00 93.94 102 SER A CA 1
ATOM 831 C C . SER A 1 102 ? 1.667 12.712 -17.677 1.00 93.94 102 SER A C 1
ATOM 833 O O . SER A 1 102 ? 1.436 11.728 -16.970 1.00 93.94 102 SER A O 1
ATOM 835 N N . SER A 1 103 ? 0.782 13.124 -18.588 1.00 89.81 103 SER A N 1
ATOM 836 C CA . SER A 1 103 ? -0.491 12.431 -18.847 1.00 89.81 103 SER A CA 1
ATOM 837 C C . SER A 1 103 ? -0.296 11.004 -19.370 1.00 89.81 103 SER A C 1
ATOM 839 O O . SER A 1 103 ? -1.130 10.135 -19.125 1.00 89.81 103 SER A O 1
ATOM 841 N N . HIS A 1 104 ? 0.818 10.747 -20.061 1.00 92.00 104 HIS A N 1
ATOM 842 C CA . HIS A 1 104 ? 1.161 9.422 -20.562 1.00 92.00 104 HIS A CA 1
ATOM 843 C C . HIS A 1 104 ? 1.605 8.491 -19.425 1.00 92.00 104 HIS A C 1
ATOM 845 O O . HIS A 1 104 ? 1.059 7.401 -19.287 1.00 92.00 104 HIS A O 1
ATOM 851 N N . ARG A 1 105 ? 2.519 8.949 -18.556 1.00 91.94 105 ARG A N 1
ATOM 852 C CA . ARG A 1 105 ? 3.051 8.145 -17.436 1.00 91.94 105 ARG A CA 1
ATOM 853 C C . ARG A 1 105 ? 2.059 7.965 -16.286 1.00 91.94 105 ARG A C 1
ATOM 855 O O . ARG A 1 105 ? 2.207 7.057 -15.480 1.00 91.94 105 ARG A O 1
ATOM 862 N N . THR A 1 106 ? 1.024 8.798 -16.208 1.00 92.75 106 THR A N 1
ATOM 863 C CA . THR A 1 106 ? -0.061 8.653 -15.220 1.00 92.75 106 THR A CA 1
ATOM 864 C C . THR A 1 106 ? -1.215 7.770 -15.694 1.00 92.75 106 THR A C 1
ATOM 866 O O . THR A 1 106 ? -2.153 7.524 -14.928 1.00 92.75 106 THR A O 1
ATOM 869 N N . ARG A 1 107 ? -1.160 7.262 -16.932 1.00 93.56 107 ARG A N 1
ATOM 870 C CA . ARG A 1 107 ? -2.113 6.283 -17.454 1.00 93.56 107 ARG A CA 1
ATOM 871 C C . ARG A 1 107 ? -1.569 4.875 -17.240 1.00 93.56 107 ARG A C 1
ATOM 873 O O . ARG A 1 107 ? -0.395 4.622 -17.471 1.00 93.56 107 ARG A O 1
ATOM 880 N N . HIS A 1 108 ? -2.444 3.961 -16.837 1.00 94.94 108 HIS A N 1
ATOM 881 C CA . HIS A 1 108 ? -2.109 2.556 -16.631 1.00 94.94 108 HIS A CA 1
ATOM 882 C C . HIS A 1 108 ? -3.115 1.661 -17.380 1.00 94.94 108 HIS A C 1
ATOM 884 O O . HIS A 1 108 ? -4.301 2.004 -17.405 1.00 94.94 108 HIS A O 1
ATOM 890 N N . PRO A 1 109 ? -2.696 0.514 -17.958 1.00 92.19 109 PRO A N 1
ATOM 891 C CA . PRO A 1 109 ? -3.586 -0.386 -18.704 1.00 92.19 109 PRO A CA 1
ATOM 892 C C . PRO A 1 109 ? -4.816 -0.858 -17.911 1.00 92.19 109 PRO A C 1
ATOM 894 O O . PRO A 1 109 ? -5.944 -0.750 -18.385 1.00 92.19 109 PRO A O 1
ATOM 897 N N . PHE A 1 110 ? -4.605 -1.333 -16.678 1.00 91.00 110 PHE A N 1
ATOM 898 C CA . PHE A 1 110 ? -5.665 -1.915 -15.842 1.00 91.00 110 PHE A CA 1
ATOM 899 C C . PHE A 1 110 ? -6.119 -1.044 -14.653 1.00 91.00 110 PHE A C 1
ATOM 901 O O . PHE A 1 110 ? -7.251 -1.175 -14.184 1.00 91.00 110 PHE A O 1
ATOM 908 N N . ILE A 1 111 ? -5.273 -0.132 -14.160 1.00 93.62 111 ILE A N 1
ATOM 909 C CA . ILE A 1 111 ? -5.510 0.631 -12.928 1.00 93.62 111 ILE A CA 1
ATOM 910 C C . ILE A 1 111 ? -6.040 2.026 -13.266 1.00 93.62 111 ILE A C 1
ATOM 912 O O . ILE A 1 111 ? -5.298 2.953 -13.582 1.00 93.62 111 ILE A O 1
ATOM 916 N N . ARG A 1 112 ? -7.362 2.188 -13.171 1.00 94.44 112 ARG A N 1
ATOM 917 C CA . ARG A 1 112 ? -8.056 3.430 -13.562 1.00 94.44 112 ARG A CA 1
ATOM 918 C C . ARG A 1 112 ? -7.642 4.651 -12.739 1.00 94.44 112 ARG A C 1
ATOM 920 O O . ARG A 1 112 ? -7.584 5.748 -13.277 1.00 94.44 112 ARG A O 1
ATOM 927 N N . ASN A 1 113 ? -7.364 4.463 -11.451 1.00 94.75 113 ASN A N 1
ATOM 928 C CA . ASN A 1 113 ? -6.984 5.530 -10.525 1.00 94.75 113 ASN A CA 1
ATOM 929 C C . ASN A 1 113 ? -5.471 5.554 -10.235 1.00 94.75 113 ASN A C 1
ATOM 931 O O . ASN A 1 113 ? -5.061 5.983 -9.160 1.00 94.75 113 ASN A O 1
ATOM 935 N N . TYR A 1 114 ? -4.639 5.097 -11.180 1.00 95.06 114 TYR A N 1
ATOM 936 C CA . TYR A 1 114 ? -3.183 5.012 -11.008 1.00 95.06 114 TYR A CA 1
ATOM 937 C C . TYR A 1 114 ? -2.566 6.336 -10.550 1.00 95.06 114 TYR A C 1
ATOM 939 O O . TYR A 1 114 ? -1.824 6.354 -9.573 1.00 95.06 114 TYR A O 1
ATOM 947 N N . LYS A 1 115 ? -2.953 7.454 -11.182 1.00 95.06 115 LYS A N 1
ATOM 948 C CA . LYS A 1 115 ? -2.503 8.798 -10.795 1.00 95.06 115 LYS A CA 1
ATOM 949 C C . LYS A 1 115 ? -2.713 9.077 -9.304 1.00 95.06 115 LYS A C 1
ATOM 951 O O . LYS A 1 115 ? -1.788 9.503 -8.632 1.00 95.06 115 LYS A O 1
ATOM 956 N N . GLU A 1 116 ? -3.901 8.793 -8.774 1.00 95.56 116 GLU A N 1
ATOM 957 C CA . GLU A 1 116 ? -4.209 9.011 -7.353 1.00 95.56 116 GLU A CA 1
ATOM 958 C C . GLU A 1 116 ? -3.385 8.104 -6.431 1.00 95.56 116 GLU A C 1
ATOM 960 O O . GLU A 1 116 ? -3.041 8.502 -5.319 1.00 95.56 116 GLU A O 1
ATOM 965 N N . ILE A 1 117 ? -3.076 6.885 -6.883 1.00 94.38 117 ILE A N 1
ATOM 966 C CA . ILE A 1 117 ? -2.258 5.933 -6.130 1.00 94.38 117 ILE A CA 1
ATOM 967 C C . ILE A 1 117 ? -0.820 6.439 -6.034 1.00 94.38 117 ILE A C 1
ATOM 969 O O . ILE A 1 117 ? -0.300 6.515 -4.923 1.00 94.38 117 ILE A O 1
ATOM 973 N N . VAL A 1 118 ? -0.204 6.816 -7.160 1.00 94.44 118 VAL A N 1
ATOM 974 C CA . VAL A 1 118 ? 1.196 7.273 -7.181 1.00 94.44 118 VAL A CA 1
ATOM 975 C C . VAL A 1 118 ? 1.376 8.650 -6.552 1.00 94.44 118 VAL A C 1
ATOM 977 O O . VAL A 1 118 ? 2.408 8.913 -5.953 1.00 94.44 118 VAL A O 1
ATOM 980 N N . SER A 1 119 ? 0.356 9.513 -6.603 1.00 93.31 119 SER A N 1
ATOM 981 C CA . SER A 1 119 ? 0.363 10.801 -5.898 1.00 93.31 119 SER A CA 1
ATOM 982 C C . SER A 1 119 ? 0.232 10.676 -4.377 1.00 93.31 119 SER A C 1
ATOM 984 O O . SER A 1 119 ? 0.302 11.681 -3.674 1.00 93.31 119 SER A O 1
ATOM 986 N N . ASN A 1 120 ? 0.004 9.476 -3.837 1.00 94.06 120 ASN A N 1
ATOM 987 C CA . ASN A 1 120 ? -0.085 9.292 -2.397 1.00 94.06 120 ASN A CA 1
ATOM 988 C C . ASN A 1 120 ? 1.303 9.395 -1.747 1.00 94.06 120 ASN A C 1
ATOM 990 O O . ASN A 1 120 ? 2.217 8.661 -2.107 1.00 94.06 120 ASN A O 1
ATOM 994 N N . GLU A 1 121 ? 1.435 10.207 -0.698 1.00 90.12 121 GLU A N 1
ATOM 995 C CA . GLU A 1 121 ? 2.693 10.363 0.050 1.00 90.12 121 GLU A CA 1
ATOM 996 C C . GLU A 1 121 ? 3.236 9.040 0.632 1.00 90.12 121 GLU A C 1
ATOM 998 O O . GLU A 1 121 ? 4.439 8.875 0.828 1.00 90.12 121 GLU A O 1
ATOM 1003 N N . ASN A 1 122 ? 2.345 8.078 0.889 1.00 89.38 122 ASN A N 1
ATOM 1004 C CA . ASN A 1 122 ? 2.667 6.747 1.400 1.00 89.38 122 ASN A CA 1
ATOM 1005 C C . ASN A 1 122 ? 2.671 5.666 0.302 1.00 89.38 122 ASN A C 1
ATOM 1007 O O . ASN A 1 122 ? 2.480 4.485 0.625 1.00 89.38 122 ASN A O 1
ATOM 1011 N N . TYR A 1 123 ? 2.792 6.047 -0.975 1.00 92.44 123 TYR A N 1
ATOM 1012 C CA . TYR A 1 123 ? 2.853 5.113 -2.100 1.00 92.44 123 TYR A CA 1
ATOM 1013 C C . TYR A 1 123 ? 4.101 4.231 -2.009 1.00 92.44 123 TYR A C 1
ATOM 1015 O O . TYR A 1 123 ? 3.968 3.041 -1.720 1.00 92.44 123 TYR A O 1
ATOM 1023 N N . ILE A 1 124 ? 5.287 4.832 -2.143 1.00 92.19 124 ILE A N 1
ATOM 1024 C CA . ILE A 1 124 ? 6.568 4.149 -1.952 1.00 92.19 124 ILE A CA 1
ATOM 1025 C C . ILE A 1 124 ? 6.876 4.078 -0.459 1.00 92.19 124 ILE A C 1
ATOM 1027 O O . ILE A 1 124 ? 6.997 5.097 0.223 1.00 92.19 124 ILE A O 1
ATOM 1031 N N . LYS A 1 125 ? 6.964 2.855 0.055 1.00 91.25 125 LYS A N 1
ATOM 1032 C CA . LYS A 1 125 ? 7.348 2.555 1.435 1.00 91.25 125 LYS A CA 1
ATOM 1033 C C . LYS A 1 125 ? 7.873 1.120 1.527 1.00 91.25 125 LYS A C 1
ATOM 1035 O O . LYS A 1 125 ? 7.550 0.316 0.652 1.00 91.25 125 LYS A O 1
ATOM 1040 N N . PRO A 1 126 ? 8.600 0.772 2.599 1.00 91.44 126 PRO A N 1
ATOM 1041 C CA . PRO A 1 126 ? 9.041 -0.596 2.822 1.00 91.44 126 PRO A CA 1
ATOM 1042 C C . PRO A 1 126 ? 7.840 -1.529 3.010 1.00 91.44 126 PRO A C 1
ATOM 1044 O O . PRO A 1 126 ? 6.951 -1.266 3.826 1.00 91.44 126 PRO A O 1
ATOM 1047 N N . GLU A 1 127 ? 7.816 -2.626 2.263 1.00 91.50 127 GLU A N 1
ATOM 1048 C CA . GLU A 1 127 ? 6.784 -3.658 2.328 1.00 91.50 127 GLU A CA 1
ATOM 1049 C C . GLU A 1 127 ? 7.414 -5.034 2.569 1.00 91.50 127 GLU A C 1
ATOM 1051 O O . GLU A 1 127 ? 8.548 -5.297 2.179 1.00 91.50 127 GLU A O 1
ATOM 1056 N N . ILE A 1 128 ? 6.665 -5.935 3.212 1.00 90.88 128 ILE A N 1
ATOM 1057 C CA . ILE A 1 128 ? 7.073 -7.338 3.372 1.00 90.88 128 ILE A CA 1
ATOM 1058 C C . ILE A 1 128 ? 6.480 -8.138 2.215 1.00 90.88 128 ILE A C 1
ATOM 1060 O O . ILE A 1 128 ? 5.251 -8.266 2.109 1.00 90.88 128 ILE A O 1
ATOM 1064 N N . ALA A 1 129 ? 7.345 -8.701 1.376 1.00 92.75 129 ALA A N 1
ATOM 1065 C CA . ALA A 1 129 ? 6.941 -9.397 0.164 1.00 92.75 129 ALA A CA 1
ATOM 1066 C C . ALA A 1 129 ? 7.691 -10.715 -0.047 1.00 92.75 129 ALA A C 1
ATOM 1068 O O . ALA A 1 129 ? 8.809 -10.917 0.425 1.00 92.75 129 ALA A O 1
ATOM 1069 N N . GLU A 1 130 ? 7.040 -11.614 -0.777 1.00 92.88 130 GLU A N 1
ATOM 1070 C CA . GLU A 1 130 ? 7.689 -12.738 -1.454 1.00 92.88 130 GLU A CA 1
ATOM 1071 C C . GLU A 1 130 ? 8.129 -12.245 -2.837 1.00 92.88 130 GLU A C 1
ATOM 1073 O O . GLU A 1 130 ? 7.322 -11.643 -3.549 1.00 92.88 130 GLU A O 1
ATOM 1078 N N . CYS A 1 131 ? 9.402 -12.441 -3.175 1.00 93.12 131 CYS A N 1
ATOM 1079 C CA . CYS A 1 131 ? 9.987 -12.017 -4.446 1.00 93.12 131 CYS A CA 1
ATOM 1080 C C . CYS A 1 131 ? 9.880 -13.168 -5.447 1.00 93.12 131 CYS A C 1
ATOM 1082 O O . CYS A 1 131 ? 10.277 -14.288 -5.120 1.00 93.12 131 CYS A O 1
ATOM 1084 N N . LEU A 1 132 ? 9.355 -12.900 -6.637 1.00 94.25 132 LEU A N 1
ATOM 1085 C CA . LEU A 1 132 ? 9.208 -13.877 -7.712 1.00 94.25 132 LEU A CA 1
ATOM 1086 C C . LEU A 1 132 ? 9.814 -13.309 -8.991 1.00 94.25 132 LEU A C 1
ATOM 1088 O O . LEU A 1 132 ? 9.618 -12.135 -9.283 1.00 94.25 132 LEU A O 1
ATOM 1092 N N . TYR A 1 133 ? 10.515 -14.145 -9.746 1.00 94.44 133 TYR A N 1
ATOM 1093 C CA . TYR A 1 133 ? 10.945 -13.808 -11.098 1.00 94.44 133 TYR A CA 1
ATOM 1094 C C . TYR A 1 133 ? 9.923 -14.350 -12.092 1.00 94.44 133 TYR A C 1
ATOM 1096 O O . TYR A 1 133 ? 9.503 -15.506 -11.972 1.00 94.44 133 TYR A O 1
ATOM 1104 N N . LEU A 1 134 ? 9.499 -13.498 -13.020 1.00 94.69 134 LEU A N 1
ATOM 1105 C CA . LEU A 1 134 ? 8.610 -13.863 -14.118 1.00 94.69 134 LEU A CA 1
ATOM 1106 C C . LEU A 1 134 ? 9.404 -14.392 -15.323 1.00 94.69 134 LEU A C 1
ATOM 1108 O O . LEU A 1 134 ? 10.631 -14.502 -15.272 1.00 94.69 134 LEU A O 1
ATOM 1112 N N . SER A 1 135 ? 8.700 -14.770 -16.396 1.00 94.75 135 SER A N 1
ATOM 1113 C CA . SER A 1 135 ? 9.335 -15.352 -17.585 1.00 94.75 135 SER A CA 1
ATOM 1114 C C . SER A 1 135 ? 10.228 -14.370 -18.354 1.00 94.75 135 SER A C 1
ATOM 1116 O O . SER A 1 135 ? 11.190 -14.819 -18.974 1.00 94.75 135 SER A O 1
ATOM 1118 N N . GLY A 1 136 ? 9.965 -13.063 -18.253 1.00 92.69 136 GLY A N 1
ATOM 1119 C CA . GLY A 1 136 ? 10.761 -11.985 -18.850 1.00 92.69 136 GLY A CA 1
ATOM 1120 C C . GLY A 1 136 ? 11.881 -11.446 -17.957 1.00 92.69 136 GLY A C 1
ATOM 1121 O O . GLY A 1 136 ? 12.346 -10.327 -18.153 1.00 92.69 136 GLY A O 1
ATOM 1122 N N . GLU A 1 137 ? 12.301 -12.222 -16.952 1.00 91.50 137 GLU A N 1
ATOM 1123 C CA . GLU A 1 137 ? 13.331 -11.859 -15.964 1.00 91.50 137 GLU A CA 1
ATOM 1124 C C . GLU A 1 137 ? 12.954 -10.694 -15.026 1.00 91.50 137 GLU A C 1
ATOM 1126 O O . GLU A 1 137 ? 13.765 -10.265 -14.199 1.00 91.50 137 GLU A O 1
ATOM 1131 N N . GLU A 1 138 ? 11.707 -10.214 -15.056 1.00 94.31 138 GLU A N 1
ATOM 1132 C CA . GLU A 1 138 ? 11.257 -9.169 -14.143 1.00 94.31 138 GLU A CA 1
ATOM 1133 C C . GLU A 1 138 ? 11.084 -9.707 -12.720 1.00 94.31 138 GLU A C 1
ATOM 1135 O O . GLU A 1 138 ? 10.456 -10.742 -12.482 1.00 94.31 138 GLU A O 1
ATOM 1140 N N . CYS A 1 139 ? 11.604 -8.964 -11.742 1.00 94.88 139 CYS A N 1
ATOM 1141 C CA . CYS A 1 139 ? 11.475 -9.299 -10.328 1.00 94.88 139 CYS A CA 1
ATOM 1142 C C . CYS A 1 139 ? 10.252 -8.600 -9.722 1.00 94.88 139 CYS A C 1
ATOM 1144 O O . CYS A 1 139 ? 10.229 -7.376 -9.560 1.00 94.88 139 CYS A O 1
ATOM 1146 N N . VAL A 1 140 ? 9.232 -9.378 -9.359 1.00 96.38 140 VAL A N 1
ATOM 1147 C CA . VAL A 1 140 ? 7.959 -8.881 -8.829 1.00 96.38 140 VAL A CA 1
ATOM 1148 C C . VAL A 1 140 ? 7.730 -9.242 -7.362 1.00 96.38 140 VAL A C 1
ATOM 1150 O O . VAL A 1 140 ? 8.192 -10.263 -6.848 1.00 96.38 140 VAL A O 1
ATOM 1153 N N . ALA A 1 141 ? 6.974 -8.395 -6.667 1.00 95.19 141 ALA A N 1
ATOM 1154 C CA . ALA A 1 141 ? 6.629 -8.531 -5.259 1.00 95.19 141 ALA A CA 1
ATOM 1155 C C . ALA A 1 141 ? 5.188 -9.019 -5.060 1.00 95.19 141 ALA A C 1
ATOM 1157 O O . ALA A 1 141 ? 4.217 -8.374 -5.465 1.00 95.19 141 ALA A O 1
ATOM 1158 N N . ILE A 1 142 ? 5.032 -10.109 -4.305 1.00 93.50 142 ILE A N 1
ATOM 1159 C CA . ILE A 1 142 ? 3.744 -10.536 -3.750 1.00 93.50 142 ILE A CA 1
ATOM 1160 C C . ILE A 1 142 ? 3.632 -10.041 -2.307 1.00 93.50 142 ILE A C 1
ATOM 1162 O O . ILE A 1 142 ? 4.133 -10.669 -1.365 1.00 93.50 142 ILE A O 1
ATOM 1166 N N . LEU A 1 143 ? 2.941 -8.912 -2.129 1.00 93.12 143 LEU A N 1
ATOM 1167 C CA . LEU A 1 143 ? 2.786 -8.245 -0.833 1.00 93.12 143 LEU A CA 1
ATOM 1168 C C . LEU A 1 143 ? 2.036 -9.125 0.177 1.00 93.12 143 LEU A C 1
ATOM 1170 O O . LEU A 1 143 ? 0.863 -9.464 -0.009 1.00 93.12 143 LEU A O 1
ATOM 1174 N N . LYS A 1 144 ? 2.671 -9.443 1.311 1.00 89.62 144 LYS A N 1
ATOM 1175 C CA . LYS A 1 144 ? 2.027 -10.201 2.404 1.00 89.62 144 LYS A CA 1
ATOM 1176 C C . LYS A 1 144 ? 1.316 -9.303 3.413 1.00 89.62 144 LYS A C 1
ATOM 1178 O O . LYS A 1 144 ? 0.469 -9.767 4.180 1.00 89.62 144 LYS A O 1
ATOM 1183 N N . THR A 1 145 ? 1.585 -8.002 3.376 1.00 82.69 145 THR A N 1
ATOM 1184 C CA . THR A 1 145 ? 0.977 -7.016 4.277 1.00 82.69 145 THR A CA 1
ATOM 1185 C C . THR A 1 145 ? -0.499 -6.757 3.972 1.00 82.69 145 THR A C 1
ATOM 1187 O O . THR A 1 145 ? -1.226 -6.309 4.858 1.00 82.69 145 THR A O 1
ATOM 1190 N N . PHE A 1 146 ? -1.001 -7.074 2.774 1.00 82.31 146 PHE A N 1
ATOM 1191 C CA . PHE A 1 146 ? -2.387 -6.783 2.389 1.00 82.31 146 PHE A CA 1
ATOM 1192 C C . PHE A 1 146 ? -3.421 -7.456 3.308 1.00 82.31 146 PHE A C 1
ATOM 1194 O O . PHE A 1 146 ? -4.254 -6.782 3.925 1.00 82.31 146 PHE A O 1
ATOM 1201 N N . TRP A 1 147 ? -3.340 -8.781 3.464 1.00 82.88 147 TRP A N 1
ATOM 1202 C CA . TRP A 1 147 ? -4.260 -9.544 4.314 1.00 82.88 147 TRP A CA 1
ATOM 1203 C C . TRP A 1 147 ? -4.129 -9.155 5.784 1.00 82.88 147 TRP A C 1
ATOM 1205 O O . TRP A 1 147 ? -5.132 -8.980 6.482 1.00 82.88 147 TRP A O 1
ATOM 1215 N N . LEU A 1 148 ? -2.891 -8.929 6.230 1.00 84.69 148 LEU A N 1
ATOM 1216 C CA . LEU A 1 148 ? -2.611 -8.465 7.579 1.00 84.69 148 LEU A CA 1
ATOM 1217 C C . LEU A 1 148 ? -3.281 -7.111 7.846 1.00 84.69 148 LEU A C 1
ATOM 1219 O O . LEU A 1 148 ? -3.954 -6.948 8.864 1.00 84.69 148 LEU A O 1
ATOM 1223 N N . ARG A 1 149 ? -3.192 -6.160 6.909 1.00 86.88 149 ARG A N 1
ATOM 1224 C CA . ARG A 1 149 ? -3.821 -4.834 7.012 1.00 86.88 149 ARG A CA 1
ATOM 1225 C C . ARG A 1 149 ? -5.345 -4.921 7.086 1.00 86.88 149 ARG A C 1
ATOM 1227 O O . ARG A 1 149 ? -5.950 -4.154 7.839 1.00 86.88 149 ARG A O 1
ATOM 1234 N N . LEU A 1 150 ? -5.982 -5.838 6.354 1.00 87.00 150 LEU A N 1
ATOM 1235 C CA . LEU A 1 150 ? -7.435 -6.049 6.436 1.00 87.00 150 LEU A CA 1
ATOM 1236 C C . LEU A 1 150 ? -7.857 -6.562 7.816 1.00 87.00 150 LEU A C 1
ATOM 1238 O O . LEU A 1 150 ? -8.786 -6.016 8.421 1.00 87.00 150 LEU A O 1
ATOM 1242 N N . VAL A 1 151 ? -7.138 -7.556 8.342 1.00 88.50 151 VAL A N 1
ATOM 1243 C CA . VAL A 1 151 ? -7.379 -8.104 9.685 1.00 88.50 151 VAL A CA 1
ATOM 1244 C C . VAL A 1 151 ? -7.146 -7.034 10.751 1.00 88.50 151 VAL A C 1
ATOM 1246 O O . VAL A 1 151 ? -8.031 -6.773 11.567 1.00 88.50 151 VAL A O 1
ATOM 1249 N N . GLN A 1 152 ? -6.013 -6.334 10.695 1.00 89.50 152 GLN A N 1
ATOM 1250 C CA . GLN A 1 152 ? -5.681 -5.244 11.613 1.00 89.50 152 GLN A CA 1
ATOM 1251 C C . GLN A 1 152 ? -6.729 -4.124 11.580 1.00 89.50 152 GLN A C 1
ATOM 1253 O O . GLN A 1 152 ? -7.117 -3.612 12.629 1.00 89.50 152 GLN A O 1
ATOM 1258 N N . ARG A 1 153 ? -7.232 -3.744 10.398 1.00 89.19 153 ARG A N 1
ATOM 1259 C CA . ARG A 1 153 ? -8.292 -2.731 10.261 1.00 89.19 153 ARG A CA 1
ATOM 1260 C C . ARG A 1 153 ? -9.589 -3.189 10.924 1.00 89.19 153 ARG A C 1
ATOM 1262 O O . ARG A 1 153 ? -10.220 -2.407 11.638 1.00 89.19 153 ARG A O 1
ATOM 1269 N N . ALA A 1 154 ? -9.979 -4.446 10.717 1.00 90.19 154 ALA A N 1
ATOM 1270 C CA . ALA A 1 154 ? -11.156 -5.018 11.361 1.00 90.19 154 ALA A CA 1
ATOM 1271 C C . ALA A 1 154 ? -11.001 -5.054 12.890 1.00 90.19 154 ALA A C 1
ATOM 1273 O O . ALA A 1 154 ? -11.920 -4.652 13.606 1.00 90.19 154 ALA A O 1
ATOM 1274 N N . TRP A 1 155 ? -9.828 -5.448 13.390 1.00 92.00 155 TRP A N 1
ATOM 1275 C CA . TRP A 1 155 ? -9.510 -5.446 14.819 1.00 92.00 155 TRP A CA 1
ATOM 1276 C C . TRP A 1 155 ? -9.549 -4.051 15.424 1.00 92.00 155 TRP A C 1
ATOM 1278 O O . TRP A 1 155 ? -10.235 -3.852 16.423 1.00 92.00 155 TRP A O 1
ATOM 1288 N N . LYS A 1 156 ? -8.894 -3.068 14.796 1.00 92.19 156 LYS A N 1
ATOM 1289 C CA . LYS A 1 156 ? -8.909 -1.668 15.247 1.00 92.19 156 LYS A CA 1
ATOM 1290 C C . LYS A 1 156 ? -10.335 -1.122 15.327 1.00 92.19 156 LYS A C 1
ATOM 1292 O O . LYS A 1 156 ? -10.682 -0.466 16.305 1.00 92.19 156 LYS A O 1
ATOM 1297 N N . ARG A 1 157 ? -11.194 -1.455 14.357 1.00 91.69 157 ARG A N 1
ATOM 1298 C CA . ARG A 1 157 ? -12.619 -1.088 14.379 1.00 91.69 157 ARG A CA 1
ATOM 1299 C C . ARG A 1 157 ? -13.366 -1.714 15.558 1.00 91.69 157 ARG A C 1
ATOM 1301 O O . ARG A 1 157 ? -14.047 -0.997 16.286 1.00 91.69 157 ARG A O 1
ATOM 1308 N N . VAL A 1 158 ? -13.241 -3.029 15.758 1.00 92.50 158 VAL A N 1
ATOM 1309 C CA . VAL A 1 158 ? -13.891 -3.726 16.885 1.00 92.50 158 VAL A CA 1
ATOM 1310 C C . VAL A 1 158 ? -13.391 -3.167 18.214 1.00 92.50 158 VAL A C 1
ATOM 1312 O O . VAL A 1 158 ? -14.185 -2.900 19.110 1.00 92.50 158 VAL A O 1
ATOM 1315 N N . PHE A 1 159 ? -12.087 -2.939 18.337 1.00 94.12 159 PHE A N 1
ATOM 1316 C CA . PHE A 1 159 ? -11.482 -2.360 19.528 1.00 94.12 159 PHE A CA 1
ATOM 1317 C C . PHE A 1 159 ? -12.012 -0.950 19.822 1.00 94.12 159 PHE A C 1
ATOM 1319 O O . PHE A 1 159 ? -12.380 -0.662 20.961 1.00 94.12 159 PHE A O 1
ATOM 1326 N N . ALA A 1 160 ? -12.137 -0.096 18.803 1.00 93.69 160 ALA A N 1
ATOM 1327 C CA . ALA A 1 160 ? -12.731 1.230 18.949 1.00 93.69 160 ALA A CA 1
ATOM 1328 C C . ALA A 1 160 ? -14.194 1.161 19.427 1.00 93.69 160 ALA A C 1
ATOM 1330 O O . ALA A 1 160 ? -14.571 1.878 20.354 1.00 93.69 160 ALA A O 1
ATOM 1331 N N . GLU A 1 161 ? -15.001 0.253 18.866 1.00 93.00 161 GLU A N 1
ATOM 1332 C CA . GLU A 1 161 ? -16.387 0.016 19.305 1.00 93.00 161 GLU A CA 1
ATOM 1333 C C . GLU A 1 161 ? -16.433 -0.446 20.776 1.00 93.00 161 GLU A C 1
ATOM 1335 O O . GLU A 1 161 ? -17.227 0.065 21.568 1.00 93.00 161 GLU A O 1
ATOM 1340 N N . ARG A 1 162 ? -15.525 -1.343 21.191 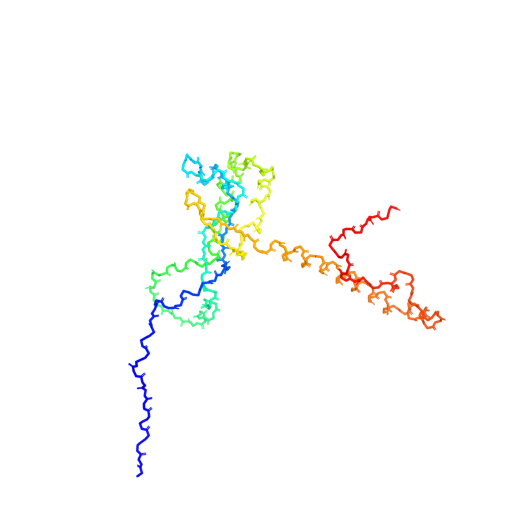1.00 94.62 162 ARG A N 1
ATOM 1341 C CA . ARG A 1 162 ? -15.397 -1.759 22.601 1.00 94.62 162 ARG A CA 1
ATOM 1342 C C . ARG A 1 162 ? -15.056 -0.589 23.516 1.00 94.62 162 ARG A C 1
ATOM 1344 O O . ARG A 1 162 ? -15.688 -0.446 24.558 1.00 94.62 162 ARG A O 1
ATOM 1351 N N . LYS A 1 163 ? -14.102 0.260 23.124 1.00 96.12 163 LYS A N 1
ATOM 1352 C CA . LYS A 1 163 ? -13.700 1.439 23.904 1.00 96.12 163 LYS A CA 1
ATOM 1353 C C . LYS A 1 163 ? -14.885 2.381 24.138 1.00 96.12 163 LYS A C 1
ATOM 1355 O O . LYS A 1 163 ? -15.090 2.831 25.262 1.00 96.12 163 LYS A O 1
ATOM 1360 N N . GLN A 1 164 ? -15.712 2.611 23.116 1.00 95.75 164 GLN A N 1
ATOM 1361 C CA . GLN A 1 164 ? -16.936 3.410 23.250 1.00 95.75 164 GLN A CA 1
ATOM 1362 C C . GLN A 1 164 ? -17.951 2.773 24.209 1.00 95.75 164 GLN A C 1
ATOM 1364 O O . GLN A 1 164 ? -18.558 3.469 25.020 1.00 95.75 164 GLN A O 1
ATOM 1369 N N . ILE A 1 165 ? -18.135 1.452 24.145 1.00 95.69 165 ILE A N 1
ATOM 1370 C CA . ILE A 1 165 ? -19.037 0.731 25.053 1.00 95.69 165 ILE A CA 1
ATOM 1371 C C . ILE A 1 165 ? -18.541 0.814 26.495 1.00 95.69 165 ILE A C 1
ATOM 1373 O O . ILE A 1 165 ? -19.343 1.093 27.383 1.00 95.69 165 ILE A O 1
ATOM 1377 N N . TYR A 1 166 ? -17.242 0.624 26.738 1.00 96.31 166 TYR A N 1
ATOM 1378 C CA . TYR A 1 166 ? -16.671 0.774 28.076 1.00 96.31 166 TYR A CA 1
ATOM 1379 C C . TYR A 1 166 ? -16.888 2.182 28.626 1.00 96.31 166 TYR A C 1
ATOM 1381 O O . TYR A 1 166 ? -17.404 2.314 29.732 1.00 96.31 166 TYR A O 1
ATOM 1389 N N . ALA A 1 167 ? -16.637 3.221 27.826 1.00 96.69 167 ALA A N 1
ATOM 1390 C CA . ALA A 1 167 ? -16.912 4.598 28.232 1.00 96.69 167 ALA A CA 1
ATOM 1391 C C . ALA A 1 167 ? -18.392 4.815 28.608 1.00 96.69 167 ALA A C 1
ATOM 1393 O O . ALA A 1 167 ? -18.690 5.442 29.621 1.00 96.69 167 ALA A O 1
ATOM 1394 N N . ARG A 1 168 ? -19.341 4.244 27.848 1.00 95.94 168 ARG A N 1
ATOM 1395 C CA . ARG A 1 168 ? -20.778 4.317 28.183 1.00 95.94 168 ARG A CA 1
ATOM 1396 C C . ARG A 1 168 ? -21.118 3.578 29.473 1.00 95.94 168 ARG A C 1
ATOM 1398 O O . ARG A 1 168 ? -21.945 4.065 30.237 1.00 95.94 168 ARG A O 1
ATOM 1405 N N . ARG A 1 169 ? -20.495 2.426 29.718 1.00 96.31 169 ARG A N 1
ATOM 1406 C CA . ARG A 1 169 ? -20.694 1.619 30.931 1.00 96.31 169 ARG A CA 1
ATOM 1407 C C . ARG A 1 169 ? -20.153 2.292 32.190 1.00 96.31 169 ARG A C 1
ATOM 1409 O O . ARG A 1 169 ? -20.692 2.063 33.261 1.00 96.31 169 ARG A O 1
ATOM 1416 N N . MET A 1 170 ? -19.132 3.133 32.052 1.00 95.19 170 MET A N 1
ATOM 1417 C CA . MET A 1 170 ? -18.550 3.900 33.158 1.00 95.19 170 MET A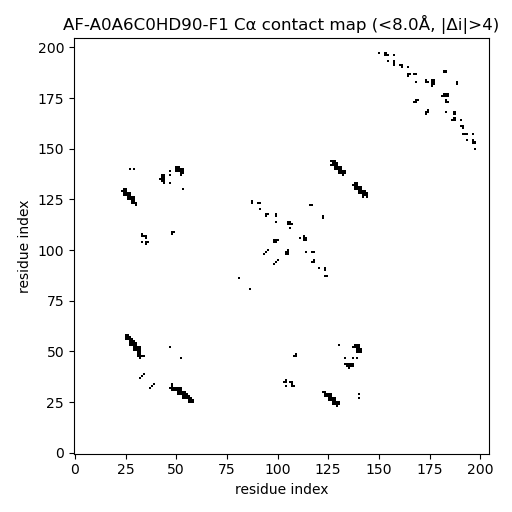 CA 1
ATOM 1418 C C . MET A 1 170 ? -19.384 5.123 33.568 1.00 95.19 170 MET A C 1
ATOM 1420 O O . MET A 1 170 ? -19.062 5.770 34.559 1.00 95.19 170 MET A O 1
ATOM 1424 N N . ARG A 1 171 ? -20.450 5.466 32.832 1.00 96.19 171 ARG A N 1
ATOM 1425 C CA . ARG A 1 171 ? -21.328 6.583 33.201 1.00 96.19 171 ARG A CA 1
ATOM 1426 C C . ARG A 1 171 ? -22.146 6.242 34.456 1.00 96.19 171 ARG A C 1
ATOM 1428 O O . ARG A 1 171 ? -22.689 5.136 34.505 1.00 96.19 171 ARG A O 1
ATOM 1435 N N . PRO A 1 172 ? -22.341 7.190 35.392 1.00 97.25 172 PRO A N 1
ATOM 1436 C CA . PRO A 1 172 ? -23.159 6.972 36.588 1.00 97.25 172 PRO A CA 1
ATOM 1437 C C . PRO A 1 172 ? -24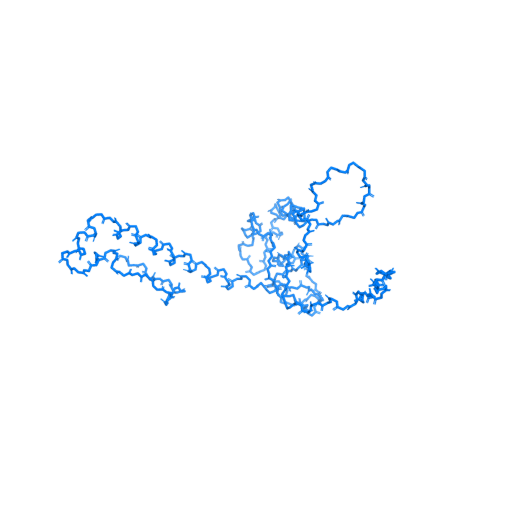.564 6.437 36.276 1.00 97.25 172 PRO A C 1
ATOM 1439 O O . PRO A 1 172 ? -24.999 5.461 36.882 1.00 97.25 172 PRO A O 1
ATOM 1442 N N . ASP A 1 173 ? -25.233 6.993 35.259 1.00 96.44 173 ASP A N 1
ATOM 1443 C CA . ASP A 1 173 ? -26.568 6.548 34.829 1.00 96.44 173 ASP A CA 1
ATOM 1444 C C . ASP A 1 173 ? -26.590 5.065 34.429 1.00 96.44 173 ASP A C 1
ATOM 1446 O O . ASP A 1 173 ? -27.507 4.320 34.775 1.00 96.44 173 ASP A O 1
ATOM 1450 N N . SER A 1 174 ? -25.559 4.623 33.702 1.00 95.81 174 SER A N 1
ATOM 1451 C CA . SER A 1 174 ? -25.434 3.241 33.235 1.00 95.81 174 SER A CA 1
ATOM 1452 C C . SER A 1 174 ? -25.165 2.276 34.384 1.00 95.81 174 SER A C 1
ATOM 1454 O O . SER A 1 174 ? -25.663 1.150 34.356 1.00 95.81 174 SER A O 1
ATOM 1456 N N . LEU A 1 175 ? -24.382 2.706 35.377 1.00 96.81 175 LEU A N 1
ATOM 1457 C CA . LEU A 1 175 ? -24.103 1.929 36.584 1.00 96.81 175 LEU A CA 1
ATOM 1458 C C . LEU A 1 175 ? -25.376 1.757 37.412 1.00 96.81 175 LEU A C 1
ATOM 1460 O O . LEU A 1 175 ? -25.765 0.624 37.680 1.00 96.81 175 LEU A O 1
ATOM 1464 N N . ARG A 1 176 ? -26.099 2.851 37.676 1.00 97.38 176 ARG A N 1
ATOM 1465 C CA . ARG A 1 176 ? -27.387 2.815 38.381 1.00 97.38 176 ARG A CA 1
ATOM 1466 C C . ARG A 1 176 ? -28.416 1.941 37.662 1.00 97.38 176 ARG A C 1
ATOM 1468 O O . ARG A 1 176 ? -29.119 1.155 38.290 1.00 97.38 176 ARG A O 1
ATOM 1475 N N . HIS A 1 177 ? -28.501 2.035 36.334 1.00 97.06 177 HIS A N 1
ATOM 1476 C CA . HIS A 1 177 ? -29.380 1.165 35.548 1.00 97.06 177 HIS A CA 1
ATOM 1477 C C . HIS A 1 177 ? -29.027 -0.315 35.745 1.00 97.06 177 HIS A C 1
ATOM 1479 O O . HIS A 1 177 ? -29.918 -1.143 35.923 1.00 97.06 177 HIS A O 1
ATOM 1485 N N . ARG A 1 178 ? -27.730 -0.648 35.745 1.00 96.50 178 ARG A N 1
ATOM 1486 C CA . ARG A 1 178 ? -27.256 -2.014 35.980 1.00 96.50 178 ARG A CA 1
ATOM 1487 C C . ARG A 1 178 ? -27.552 -2.502 37.394 1.00 96.50 178 ARG A C 1
ATOM 1489 O O . ARG A 1 178 ? -27.888 -3.672 37.537 1.00 96.50 178 ARG A O 1
ATOM 1496 N N . GLU A 1 179 ? -27.446 -1.645 38.401 1.00 97.38 179 GLU A N 1
ATOM 1497 C CA . GLU A 1 179 ? -27.781 -1.982 39.791 1.00 97.38 179 GLU A CA 1
ATOM 1498 C C . GLU A 1 179 ? -29.262 -2.341 39.944 1.00 97.38 179 GLU A C 1
ATOM 1500 O O . GLU A 1 179 ? -29.588 -3.344 40.569 1.00 97.38 179 GLU A O 1
ATOM 1505 N N . ILE A 1 180 ? -30.152 -1.565 39.317 1.00 97.00 180 ILE A N 1
ATOM 1506 C CA . ILE A 1 180 ? -31.604 -1.762 39.424 1.00 97.00 180 ILE A CA 1
ATOM 1507 C C . ILE A 1 180 ? -32.080 -2.945 38.565 1.00 97.00 180 ILE A C 1
ATOM 1509 O O . ILE A 1 180 ? -32.900 -3.743 39.005 1.00 97.00 180 ILE A O 1
ATOM 1513 N N . MET A 1 181 ? -31.589 -3.060 37.326 1.00 96.00 181 MET A N 1
ATOM 1514 C CA . MET A 1 181 ? -32.116 -4.002 36.323 1.00 96.00 181 MET A CA 1
ATOM 1515 C C . MET A 1 181 ? -31.271 -5.279 36.166 1.00 96.00 181 MET A C 1
ATOM 1517 O O . MET A 1 181 ? -31.643 -6.183 35.415 1.00 96.00 181 MET A O 1
ATOM 1521 N N . GLY A 1 182 ? -30.085 -5.342 36.781 1.00 94.19 182 GLY A N 1
ATOM 1522 C CA . GLY A 1 182 ? -29.120 -6.443 36.645 1.00 94.19 182 GLY A CA 1
ATOM 1523 C C . GLY A 1 182 ? -28.417 -6.534 35.280 1.00 94.19 182 GLY A C 1
ATOM 1524 O O . GLY A 1 182 ? -27.576 -7.409 35.068 1.00 94.19 182 GLY A O 1
ATOM 1525 N N . LYS A 1 183 ? -28.736 -5.645 34.330 1.00 95.00 183 LYS A N 1
ATOM 1526 C CA . LYS A 1 183 ? -28.217 -5.639 32.950 1.00 95.00 183 LYS A CA 1
ATOM 1527 C C . LYS A 1 183 ? -27.757 -4.241 32.548 1.00 95.00 183 LYS A C 1
ATOM 1529 O O . LYS A 1 183 ? -28.216 -3.248 33.092 1.00 95.00 183 LYS A O 1
ATOM 1534 N N .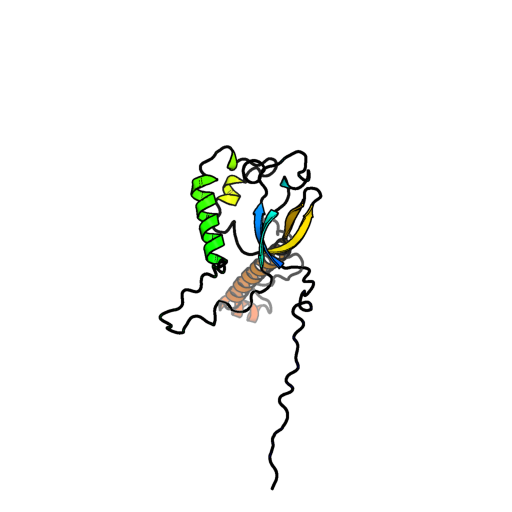 TRP A 1 184 ? -26.853 -4.154 31.577 1.00 95.62 184 TRP A N 1
ATOM 1535 C CA . TRP A 1 184 ? -26.428 -2.866 31.022 1.00 95.62 184 TRP A CA 1
ATOM 1536 C C . TRP A 1 184 ? -27.524 -2.239 30.141 1.00 95.62 184 TRP A C 1
ATOM 1538 O O . TRP A 1 184 ? -28.259 -2.984 29.483 1.00 95.62 184 TRP A O 1
ATOM 1548 N N . PRO A 1 185 ? -27.578 -0.896 30.034 1.00 94.06 185 PRO A N 1
ATOM 1549 C CA . PRO A 1 185 ? -28.471 -0.209 29.104 1.00 94.06 185 PRO A CA 1
ATOM 1550 C C . PRO A 1 185 ? -28.333 -0.716 27.662 1.00 94.06 185 PRO A C 1
ATOM 1552 O O . PRO A 1 185 ? -27.244 -1.097 27.222 1.00 94.06 185 PRO A O 1
ATOM 1555 N N . THR A 1 186 ? -29.422 -0.679 26.891 1.00 91.50 186 THR A N 1
ATOM 1556 C CA . THR A 1 186 ? -29.513 -1.252 25.530 1.00 91.50 186 THR A CA 1
ATOM 1557 C C . THR A 1 186 ? -28.384 -0.798 24.597 1.00 91.50 186 THR A C 1
ATOM 1559 O O . THR A 1 186 ? -27.812 -1.611 23.872 1.00 91.50 186 THR A O 1
ATOM 1562 N N . ASN A 1 187 ? -27.984 0.472 24.681 1.00 91.25 187 ASN A N 1
ATOM 1563 C CA . ASN A 1 187 ? -26.919 1.085 23.880 1.00 91.25 187 ASN A CA 1
ATOM 1564 C C . ASN A 1 187 ? -25.478 0.643 24.237 1.00 91.25 187 ASN A C 1
ATOM 1566 O O . ASN A 1 187 ? -24.529 1.029 23.543 1.00 91.25 187 ASN A O 1
ATOM 1570 N N . CYS A 1 188 ? -25.284 -0.115 25.320 1.00 93.19 188 CYS A N 1
ATOM 1571 C CA . CYS A 1 188 ? -23.985 -0.634 25.761 1.00 93.19 188 CYS A CA 1
ATOM 1572 C C . CYS A 1 188 ? -24.071 -2.065 26.327 1.00 93.19 188 CYS A C 1
ATOM 1574 O O . CYS A 1 188 ? -23.128 -2.559 26.958 1.00 93.19 188 CYS A O 1
ATOM 1576 N N . ASN A 1 189 ? -25.178 -2.765 26.061 1.00 92.31 189 ASN A N 1
ATOM 1577 C CA . ASN A 1 189 ? -25.416 -4.108 26.576 1.00 92.31 189 ASN A CA 1
ATOM 1578 C C . ASN A 1 189 ? -24.525 -5.160 25.905 1.00 92.31 189 ASN A C 1
ATOM 1580 O O . ASN A 1 189 ? -23.907 -5.987 26.573 1.00 92.31 189 ASN A O 1
ATOM 1584 N N . LYS A 1 190 ? -24.366 -5.074 24.582 1.00 91.62 190 LYS A N 1
ATOM 1585 C CA . LYS A 1 190 ? -23.592 -6.040 23.799 1.00 91.62 190 LYS A CA 1
ATOM 1586 C C . LYS A 1 190 ? -22.180 -5.533 23.524 1.00 91.62 190 LYS A C 1
ATOM 1588 O O . LYS A 1 190 ? -22.016 -4.497 22.891 1.00 91.62 190 LYS A O 1
ATOM 1593 N N . LEU A 1 191 ? -21.168 -6.296 23.938 1.00 91.75 191 LEU A N 1
ATOM 1594 C CA . LEU A 1 191 ? -19.778 -6.058 23.549 1.00 91.75 191 LEU A CA 1
ATOM 1595 C C . LEU A 1 191 ? -19.497 -6.767 22.210 1.00 91.75 191 LEU A C 1
ATOM 1597 O O . LEU A 1 191 ? -19.815 -7.952 22.084 1.00 91.75 191 LEU A O 1
ATOM 1601 N N . PRO A 1 192 ? -18.923 -6.096 21.196 1.00 90.25 192 PRO A N 1
ATOM 1602 C CA . PRO A 1 192 ? -18.644 -6.735 19.918 1.00 90.25 192 PRO A CA 1
ATOM 1603 C C . PRO A 1 192 ? -17.551 -7.799 20.076 1.00 90.25 192 PRO A C 1
ATOM 1605 O O . PRO A 1 192 ? -16.508 -7.576 20.698 1.00 90.25 192 PRO A O 1
ATOM 1608 N N . GLY A 1 193 ? -17.797 -8.974 19.502 1.00 87.06 193 GLY A N 1
ATOM 1609 C CA . GLY A 1 193 ? -16.820 -10.053 19.379 1.00 87.06 193 GLY A CA 1
ATOM 1610 C C . GLY A 1 193 ? -15.949 -9.902 18.131 1.00 87.06 193 GLY A C 1
ATOM 1611 O O . GLY A 1 193 ? -16.183 -9.037 17.291 1.00 87.06 193 GLY A O 1
ATOM 1612 N N . ILE A 1 194 ? -14.962 -10.786 17.993 1.00 84.44 194 ILE A N 1
ATOM 1613 C CA . ILE A 1 194 ? -14.181 -10.932 16.753 1.00 84.44 194 ILE A CA 1
ATOM 1614 C C . ILE A 1 194 ? -14.960 -11.696 15.669 1.00 84.44 194 ILE A C 1
ATOM 1616 O O . ILE A 1 194 ? -14.713 -11.532 14.476 1.00 84.44 194 ILE A O 1
ATOM 1620 N N . ARG A 1 195 ? -15.944 -12.518 16.060 1.00 83.69 195 ARG A N 1
ATOM 1621 C CA . ARG A 1 195 ? -16.780 -13.261 15.112 1.00 83.69 195 ARG A CA 1
ATOM 1622 C C . ARG A 1 195 ? -17.617 -12.283 14.290 1.00 83.69 195 ARG A C 1
ATOM 1624 O O . ARG A 1 195 ? -18.328 -11.448 14.843 1.00 83.69 195 ARG A O 1
ATOM 1631 N N . GLY A 1 196 ? -17.517 -12.397 12.969 1.00 81.25 196 GLY A N 1
ATOM 1632 C CA . GLY A 1 196 ? -18.191 -11.498 12.036 1.00 81.25 196 GLY A CA 1
ATOM 1633 C C . GLY A 1 196 ? -17.456 -10.177 11.775 1.00 81.25 196 GLY A C 1
ATOM 1634 O O . GLY A 1 196 ? -17.971 -9.350 11.032 1.00 81.25 196 GLY A O 1
ATOM 1635 N N . MET A 1 197 ? -16.254 -9.969 12.333 1.00 82.81 197 MET A N 1
ATOM 1636 C CA . MET A 1 197 ? -15.520 -8.697 12.225 1.00 82.81 197 MET A CA 1
ATOM 1637 C C . MET A 1 197 ? -15.144 -8.295 10.795 1.00 82.81 197 MET A C 1
ATOM 1639 O O . MET A 1 197 ? -14.910 -7.112 10.557 1.00 82.81 197 MET A O 1
ATOM 1643 N N . LEU A 1 198 ? -15.039 -9.251 9.867 1.00 82.50 198 LEU A N 1
ATOM 1644 C CA . LEU A 1 198 ? -14.677 -8.994 8.470 1.00 82.50 198 LEU A CA 1
ATOM 1645 C C . LEU A 1 198 ? -15.885 -8.569 7.624 1.00 82.50 198 LEU A C 1
ATOM 1647 O O . LEU A 1 198 ? -15.715 -7.889 6.616 1.00 82.50 198 LEU A O 1
ATOM 1651 N N . PHE A 1 199 ? -17.105 -8.873 8.067 1.00 80.75 199 PHE A N 1
ATOM 1652 C CA . PHE A 1 199 ? -18.322 -8.482 7.368 1.00 80.75 199 PHE A CA 1
ATOM 1653 C C . PHE A 1 199 ? -18.733 -7.065 7.792 1.00 80.75 199 PHE A C 1
ATOM 1655 O O . PHE A 1 199 ? -18.712 -6.714 8.976 1.00 80.75 199 PHE A O 1
ATOM 1662 N N . LYS A 1 200 ? -19.087 -6.204 6.830 1.00 63.91 200 LYS A N 1
ATOM 1663 C CA . LYS A 1 200 ? -19.693 -4.902 7.149 1.00 63.91 200 LYS A CA 1
ATOM 1664 C C . LYS A 1 200 ? -21.065 -5.166 7.772 1.00 63.91 200 LYS A C 1
ATOM 1666 O O . LYS A 1 200 ? -21.901 -5.812 7.151 1.00 63.91 200 LYS A O 1
ATOM 1671 N N . LYS A 1 201 ? -21.309 -4.639 8.977 1.00 61.78 201 LYS A N 1
ATOM 1672 C CA . LYS A 1 201 ? -22.676 -4.556 9.506 1.00 61.78 201 LYS A CA 1
ATOM 1673 C C . LYS A 1 201 ? -23.484 -3.668 8.543 1.00 61.78 201 LYS A C 1
ATOM 1675 O O . LYS A 1 201 ? -22.987 -2.584 8.213 1.00 61.78 201 LYS A O 1
ATOM 1680 N N . PRO A 1 202 ? -24.666 -4.096 8.070 1.00 51.22 202 PRO A N 1
ATOM 1681 C CA . PRO A 1 202 ? -25.529 -3.225 7.285 1.00 51.22 202 PRO A CA 1
ATOM 1682 C C . PRO A 1 202 ? -25.845 -1.973 8.109 1.00 51.22 202 PRO A C 1
ATOM 1684 O O . PRO A 1 202 ? -26.060 -2.058 9.322 1.00 51.22 202 PRO A O 1
ATOM 1687 N N . LYS A 1 203 ? -25.811 -0.801 7.466 1.00 43.69 203 LYS A N 1
ATOM 1688 C CA . LYS A 1 203 ? -26.328 0.421 8.085 1.00 43.69 203 LYS A CA 1
ATOM 1689 C C . LYS A 1 203 ? -27.829 0.199 8.255 1.00 43.69 203 LYS A C 1
ATOM 1691 O O . LYS A 1 203 ? -28.516 0.013 7.258 1.00 43.69 203 LYS A O 1
ATOM 1696 N N . MET A 1 204 ? -28.306 0.151 9.496 1.00 48.69 204 MET A N 1
ATOM 1697 C CA . MET A 1 204 ? -29.739 0.278 9.738 1.00 48.69 204 MET A CA 1
ATOM 1698 C C . MET A 1 204 ? -30.094 1.729 9.404 1.00 48.69 204 MET A C 1
ATOM 1700 O O . MET A 1 204 ? -29.511 2.638 10.000 1.00 48.69 204 MET A O 1
ATOM 1704 N N . LEU A 1 205 ? -30.898 1.891 8.348 1.00 36.56 205 LEU A N 1
ATOM 1705 C CA . LEU A 1 205 ? -31.547 3.145 7.965 1.00 36.56 205 LEU A CA 1
ATOM 1706 C C . LEU A 1 205 ? -32.567 3.539 9.034 1.00 36.56 205 LEU A C 1
ATOM 1708 O O . LEU A 1 205 ? -33.199 2.610 9.590 1.00 36.56 205 LEU A O 1
#

Radius of gyration: 27.26 Å; Cα contacts (8 Å, |Δi|>4): 199; chains: 1; bounding box: 83×38×68 Å

Mean predicted aligned error: 12.92 Å